Protein AF-A0A246G7F4-F1 (afdb_monomer_lite)

Sequence (268 aa):
MRVDLKDGGTNGLDCKQVLKGMRDNAHWVTECPWDDIPTTVIQPNKPIIKQRTKSFADLEKLAIDGLNYHWGRNKNHTVAKDVKINGESYEVYVNSKNTTEKTMVSIDLIYNTNNSWGRSGNPGVFGRIYYNEGFLKYSNGWGYINSLHAELEYKHTSGHEIGHSILKAYGGMTYSWQHKGSSYLLPQDVKPVKGNETFSDYFKKDNMPETSGEYYPNTGEIDLMKYYNYEFDKTTGKRIFVPKIEERSIATEKDIMILIWLTKIKIS

Secondary structure (DSSP, 8-state):
-EE-EEEEEEES---EEEEES-TTS-EEEEE-GGGGS-GGG-BTTBPPP-S-SS-HHHHHHHHHHHHHHHT-BSTTSSS---EEETTEEE-B----EE-STT--S-EEEEEE-SEEPP--B--SSSEEEEEE-EEEEETTEEEEE-HHHHHHHHHHHHHHHHHHHHHHHHHHHHHHHTTTTTB-SBS-PBPPBTT---GGGGGSB-S-TT--B-BPPSSS-EETT---BPPB-TTT-PBPP-TTHHHHEE--HHHHHHHHHHTT----

Radius of gyration: 21.29 Å; chains: 1; bounding box: 48×52×77 Å

Structure (mmCIF, N/CA/C/O backbone):
data_AF-A0A246G7F4-F1
#
_entry.id   AF-A0A246G7F4-F1
#
loop_
_atom_site.group_PDB
_atom_site.id
_atom_site.type_symbol
_atom_site.label_atom_id
_atom_site.label_alt_id
_atom_site.label_comp_id
_atom_site.label_asym_id
_atom_site.label_entity_id
_atom_site.label_seq_id
_atom_site.pdbx_PDB_ins_code
_atom_site.Cartn_x
_atom_site.Cartn_y
_atom_site.Cartn_z
_atom_site.occupancy
_atom_site.B_iso_or_equiv
_atom_site.auth_seq_id
_atom_site.auth_comp_id
_atom_site.auth_asym_id
_atom_site.auth_atom_id
_atom_site.pdbx_PDB_model_num
ATOM 1 N N . MET A 1 1 ? -6.197 -13.243 12.468 1.00 89.31 1 MET A N 1
ATOM 2 C CA . MET A 1 1 ? -7.016 -12.967 11.265 1.00 89.31 1 MET A CA 1
ATOM 3 C C . MET A 1 1 ? -6.730 -14.017 10.199 1.00 89.31 1 MET A C 1
ATOM 5 O O . MET A 1 1 ? -5.607 -14.498 10.154 1.00 89.31 1 MET A O 1
ATOM 9 N N . ARG A 1 2 ? -7.709 -14.420 9.382 1.00 93.44 2 ARG A N 1
ATOM 10 C CA . ARG A 1 2 ? -7.482 -15.361 8.271 1.00 93.44 2 ARG A CA 1
ATOM 11 C C . ARG A 1 2 ? -7.594 -14.616 6.942 1.00 93.44 2 ARG A C 1
ATOM 13 O O . ARG A 1 2 ? -8.596 -13.939 6.722 1.00 93.44 2 ARG A O 1
ATOM 20 N N . VAL A 1 3 ? -6.578 -14.734 6.100 1.00 94.94 3 VAL A N 1
ATOM 21 C CA . VAL A 1 3 ? -6.500 -14.125 4.761 1.00 94.94 3 VAL A CA 1
ATOM 22 C C . VAL A 1 3 ? -6.210 -15.210 3.735 1.00 94.94 3 VAL A C 1
ATOM 24 O O . VAL A 1 3 ? -5.651 -16.232 4.115 1.00 94.94 3 VAL A O 1
ATOM 27 N N . ASP A 1 4 ? -6.586 -14.990 2.477 1.00 96.19 4 ASP A N 1
ATOM 28 C CA . ASP A 1 4 ? -6.282 -15.904 1.373 1.00 96.19 4 ASP A CA 1
ATOM 29 C C . ASP A 1 4 ? -5.385 -15.195 0.352 1.00 96.19 4 ASP A C 1
ATOM 31 O O . ASP A 1 4 ? -5.861 -14.479 -0.528 1.00 96.19 4 ASP A O 1
ATOM 35 N N . LEU A 1 5 ? -4.074 -15.330 0.531 1.00 97.56 5 LEU A N 1
ATOM 36 C CA . LEU A 1 5 ? -3.047 -14.711 -0.302 1.00 97.56 5 LEU A CA 1
ATOM 37 C C . LEU A 1 5 ? -2.560 -15.724 -1.342 1.00 97.56 5 LEU A C 1
ATOM 39 O O . LEU A 1 5 ? -2.212 -16.857 -0.994 1.00 97.56 5 LEU A O 1
ATOM 43 N N . LYS A 1 6 ? -2.534 -15.314 -2.610 1.00 97.69 6 LYS A N 1
ATOM 44 C CA . LYS A 1 6 ? -2.142 -16.138 -3.760 1.00 97.69 6 LYS A CA 1
ATOM 45 C C . LYS A 1 6 ? -0.932 -15.545 -4.465 1.00 97.69 6 LYS A C 1
ATOM 47 O O . LYS A 1 6 ? -0.720 -14.334 -4.432 1.00 97.69 6 LYS A O 1
ATOM 52 N N . ASP A 1 7 ? -0.145 -16.397 -5.117 1.00 97.88 7 ASP A N 1
ATOM 53 C CA . ASP A 1 7 ? 0.905 -15.923 -6.016 1.00 97.88 7 ASP A CA 1
ATOM 54 C C . ASP A 1 7 ? 0.246 -15.368 -7.279 1.00 97.88 7 ASP A C 1
ATOM 56 O O . ASP A 1 7 ? -0.282 -16.118 -8.099 1.00 97.88 7 ASP A O 1
ATOM 60 N N . GLY A 1 8 ? 0.259 -14.042 -7.409 1.00 97.38 8 GLY A N 1
ATOM 61 C CA . GLY A 1 8 ? -0.236 -13.333 -8.586 1.00 97.38 8 GLY A CA 1
ATOM 62 C C . GLY A 1 8 ? 0.766 -13.320 -9.739 1.00 97.38 8 GLY A C 1
ATOM 63 O O . GLY A 1 8 ? 0.516 -12.696 -10.770 1.00 97.38 8 GLY A O 1
ATOM 64 N N . GLY A 1 9 ? 1.917 -13.972 -9.567 1.00 97.50 9 GLY A N 1
ATOM 65 C CA . GLY A 1 9 ? 2.968 -14.042 -10.561 1.00 97.50 9 GLY A CA 1
ATOM 66 C C . GLY A 1 9 ? 3.848 -12.800 -10.572 1.00 97.50 9 GLY A C 1
ATOM 67 O O . GLY A 1 9 ? 4.098 -12.149 -9.550 1.00 97.50 9 GLY A O 1
ATOM 68 N N . THR A 1 10 ? 4.400 -12.521 -11.749 1.00 97.38 10 THR A N 1
ATOM 69 C CA . THR A 1 10 ? 5.455 -11.525 -11.914 1.00 97.38 10 THR A CA 1
ATOM 70 C C . THR A 1 10 ? 5.245 -10.707 -13.170 1.00 97.38 10 THR A C 1
ATOM 72 O O . THR A 1 10 ? 4.892 -11.243 -14.213 1.00 97.38 10 THR A O 1
ATOM 75 N N . ASN A 1 11 ? 5.553 -9.421 -13.077 1.00 97.88 11 ASN A N 1
ATOM 76 C CA . ASN A 1 11 ? 5.560 -8.498 -14.193 1.00 97.88 11 ASN A CA 1
ATOM 77 C C . ASN A 1 11 ? 6.971 -7.955 -14.446 1.00 97.88 11 ASN A C 1
ATOM 79 O O . ASN A 1 11 ? 7.695 -7.609 -13.510 1.00 97.88 11 ASN A O 1
ATOM 83 N N . GLY A 1 12 ? 7.312 -7.846 -15.733 1.00 97.25 12 GLY A N 1
ATOM 84 C CA . GLY A 1 12 ? 8.517 -7.181 -16.236 1.00 97.25 12 GLY A CA 1
ATOM 85 C C . GLY A 1 12 ? 9.834 -7.943 -16.057 1.00 97.25 12 GLY A C 1
ATOM 86 O O . GLY A 1 12 ? 10.907 -7.336 -16.022 1.00 97.25 12 GLY A O 1
ATOM 87 N N . LEU A 1 13 ? 9.757 -9.276 -15.998 1.00 97.25 13 LEU A N 1
ATOM 88 C CA . LEU A 1 13 ? 10.920 -10.168 -16.068 1.00 97.25 13 LEU A CA 1
ATOM 89 C C . LEU A 1 13 ? 10.952 -11.045 -17.329 1.00 97.25 13 LEU A C 1
ATOM 91 O O . LEU A 1 13 ? 12.026 -11.499 -17.716 1.00 97.25 13 LEU A O 1
ATOM 95 N N . ASP A 1 14 ? 9.808 -11.265 -17.979 1.00 96.06 14 ASP A N 1
ATOM 96 C CA . ASP A 1 14 ? 9.712 -12.197 -19.102 1.00 96.06 14 ASP A CA 1
ATOM 97 C C . ASP A 1 14 ? 10.137 -11.544 -20.418 1.00 96.06 14 ASP A C 1
ATOM 99 O O . ASP A 1 14 ? 9.508 -10.597 -20.898 1.00 96.06 14 ASP A O 1
ATOM 103 N N . CYS A 1 15 ? 11.195 -12.079 -21.027 1.00 95.69 15 CYS A N 1
ATOM 104 C CA . CYS A 1 15 ? 11.592 -11.715 -22.381 1.00 95.69 15 CYS A CA 1
ATOM 105 C C . CYS A 1 15 ? 10.746 -12.465 -23.415 1.00 95.69 15 CYS A C 1
ATOM 107 O O . CYS A 1 15 ? 10.422 -13.642 -23.248 1.00 95.69 15 CYS A O 1
ATOM 109 N N . LYS A 1 16 ? 10.447 -11.803 -24.530 1.00 94.50 16 LYS A N 1
ATOM 110 C CA . LYS A 1 16 ? 9.678 -12.354 -25.650 1.00 94.50 16 LYS A CA 1
ATOM 111 C C . LYS A 1 16 ? 10.493 -12.317 -26.938 1.00 94.50 16 LYS A C 1
ATOM 113 O O . LYS A 1 16 ? 11.329 -11.440 -27.134 1.00 94.50 16 LYS A O 1
ATOM 118 N N . GLN A 1 17 ? 10.225 -13.261 -27.835 1.00 96.06 17 GLN A N 1
ATOM 119 C CA . GLN A 1 17 ? 10.722 -13.199 -29.208 1.00 96.06 17 GLN A CA 1
ATOM 120 C C . GLN A 1 17 ? 9.794 -12.304 -30.029 1.00 96.06 17 GLN A C 1
ATOM 122 O O . GLN A 1 17 ? 8.581 -12.525 -30.052 1.00 96.06 17 GLN A O 1
ATOM 127 N N . VAL A 1 18 ? 10.353 -11.310 -30.713 1.00 92.56 18 VAL A N 1
ATOM 128 C CA . VAL A 1 18 ? 9.617 -10.445 -31.642 1.00 92.56 18 VAL A CA 1
ATOM 129 C C . VAL A 1 18 ? 10.251 -10.490 -33.023 1.00 92.56 18 VAL A C 1
ATOM 131 O O . VAL A 1 18 ? 11.470 -10.576 -33.160 1.00 92.56 18 VAL A O 1
ATOM 134 N N . LEU A 1 19 ? 9.419 -10.435 -34.060 1.00 92.31 19 LEU A N 1
ATOM 135 C CA . LEU A 1 19 ? 9.891 -10.358 -35.435 1.00 92.31 19 LEU A CA 1
ATOM 136 C C . LEU A 1 19 ? 10.193 -8.896 -35.776 1.00 92.31 19 LEU A C 1
ATOM 138 O O . LEU A 1 19 ? 9.306 -8.045 -35.694 1.00 92.31 19 LEU A O 1
ATOM 142 N N . LYS A 1 20 ? 11.436 -8.607 -36.162 1.00 89.94 20 LYS A N 1
ATOM 143 C CA . LYS A 1 20 ? 11.881 -7.281 -36.611 1.00 89.94 20 LYS A CA 1
ATOM 144 C C . LYS A 1 20 ? 12.387 -7.334 -38.042 1.00 89.94 20 LYS A C 1
ATOM 146 O O . LYS A 1 20 ? 12.863 -8.366 -38.496 1.00 89.94 20 LYS A O 1
ATOM 151 N N . GLY A 1 21 ? 12.330 -6.195 -38.724 1.00 87.19 21 GLY A N 1
ATOM 152 C CA . GLY A 1 21 ? 12.711 -6.069 -40.130 1.00 87.19 21 GLY A CA 1
ATOM 153 C C . GLY A 1 21 ? 11.503 -5.987 -41.063 1.00 87.19 21 GLY A C 1
ATOM 154 O O . GLY A 1 21 ? 10.359 -6.200 -40.666 1.00 87.19 21 GLY A O 1
ATOM 155 N N . MET A 1 22 ? 11.773 -5.618 -42.308 1.00 81.75 22 MET A N 1
ATOM 156 C CA . MET A 1 22 ? 10.816 -5.660 -43.409 1.00 81.75 22 MET A CA 1
ATOM 157 C C . MET A 1 22 ? 10.819 -7.057 -44.051 1.00 81.75 22 MET A C 1
ATOM 159 O O . MET A 1 22 ? 11.595 -7.930 -43.669 1.00 81.75 22 MET A O 1
ATOM 163 N N . ARG A 1 23 ? 9.928 -7.279 -45.024 1.00 77.31 23 ARG A N 1
ATOM 164 C CA . ARG A 1 23 ? 9.606 -8.602 -45.592 1.00 77.31 23 ARG A CA 1
ATOM 165 C C . ARG A 1 23 ? 10.827 -9.464 -45.959 1.00 77.31 23 ARG A C 1
ATOM 167 O O . ARG A 1 23 ? 10.791 -10.660 -45.700 1.00 77.31 23 ARG A O 1
ATOM 174 N N . ASP A 1 24 ? 11.895 -8.860 -46.477 1.00 86.44 24 ASP A N 1
ATOM 175 C CA . ASP A 1 24 ? 13.069 -9.585 -46.988 1.00 86.44 24 ASP A CA 1
ATOM 176 C C . ASP A 1 24 ? 14.225 -9.712 -45.973 1.00 86.44 24 ASP A C 1
ATOM 178 O O . ASP A 1 24 ? 15.219 -10.380 -46.247 1.00 86.44 24 ASP A O 1
ATOM 182 N N . ASN A 1 25 ? 14.119 -9.093 -44.789 1.00 88.69 25 ASN A N 1
ATOM 183 C CA . ASN A 1 25 ? 15.132 -9.153 -43.723 1.00 88.69 25 ASN A CA 1
ATOM 184 C C . ASN A 1 25 ? 14.527 -9.391 -42.328 1.00 88.69 25 ASN A C 1
ATOM 186 O O . ASN A 1 25 ? 15.109 -9.004 -41.306 1.00 88.69 25 ASN A O 1
ATOM 190 N N . ALA A 1 26 ? 13.354 -10.024 -42.294 1.00 90.06 26 ALA A N 1
ATOM 191 C CA . ALA A 1 26 ? 12.664 -10.366 -41.067 1.00 90.06 26 ALA A CA 1
ATOM 192 C C . ALA A 1 26 ? 13.491 -11.371 -40.247 1.00 90.06 26 ALA A C 1
ATOM 194 O O . ALA A 1 26 ? 13.836 -12.450 -40.727 1.00 90.06 26 ALA A O 1
ATOM 195 N N . HIS A 1 27 ? 13.807 -11.019 -39.006 1.00 92.12 27 HIS A N 1
ATOM 196 C CA . HIS A 1 27 ? 14.556 -11.862 -38.080 1.00 92.12 27 HIS A CA 1
ATOM 197 C C . HIS A 1 27 ? 13.977 -11.754 -36.670 1.00 92.12 27 HIS A C 1
ATOM 199 O O . HIS A 1 27 ? 13.406 -10.732 -36.283 1.00 92.12 27 HIS A O 1
ATOM 205 N N . TRP A 1 28 ? 14.101 -12.837 -35.907 1.00 93.38 28 TRP A N 1
ATOM 206 C CA . TRP A 1 28 ? 13.664 -12.877 -34.517 1.00 93.38 28 TRP A CA 1
ATOM 207 C C . TRP A 1 28 ? 14.691 -12.196 -33.621 1.00 93.38 28 TRP A C 1
ATOM 209 O O . TRP A 1 28 ? 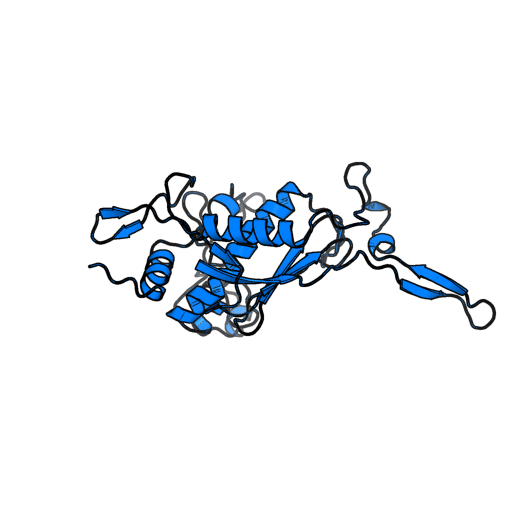15.890 -12.459 -33.723 1.00 93.38 28 TRP A O 1
ATOM 219 N N . VAL A 1 29 ? 14.208 -11.324 -32.744 1.00 94.19 29 VAL A N 1
ATOM 220 C CA . VAL A 1 29 ? 15.007 -10.644 -31.728 1.00 94.19 29 VAL A CA 1
ATOM 221 C C . VAL A 1 29 ? 14.364 -10.890 -30.371 1.00 94.19 29 VAL A C 1
ATOM 223 O O . VAL A 1 29 ? 13.147 -10.779 -30.219 1.00 94.19 29 VAL A O 1
ATOM 226 N N . THR A 1 30 ? 15.191 -11.203 -29.378 1.00 96.00 30 THR A N 1
ATOM 227 C CA . THR A 1 30 ? 14.765 -11.221 -27.980 1.00 96.00 30 THR A CA 1
ATOM 228 C C . THR A 1 30 ? 14.577 -9.786 -27.502 1.00 96.00 30 THR A C 1
ATOM 230 O O . THR A 1 30 ? 15.533 -9.016 -27.505 1.00 96.00 30 THR A O 1
ATOM 233 N N . GLU A 1 31 ? 13.370 -9.444 -27.068 1.00 95.19 31 GLU A N 1
ATOM 234 C CA . GLU A 1 31 ? 13.075 -8.204 -26.354 1.00 95.19 31 GLU A CA 1
ATOM 235 C C . GLU A 1 31 ? 12.709 -8.511 -24.912 1.00 95.19 31 GLU A C 1
ATOM 237 O O . GLU A 1 31 ? 11.837 -9.343 -24.638 1.00 95.19 31 GLU A O 1
ATOM 242 N N . CYS A 1 32 ? 13.353 -7.811 -23.991 1.00 96.88 32 CYS A N 1
ATOM 243 C CA . CYS A 1 32 ? 13.096 -7.906 -22.569 1.00 96.88 32 CYS A CA 1
ATOM 244 C C . CYS A 1 32 ? 12.479 -6.602 -22.041 1.00 96.88 32 CYS A C 1
ATOM 246 O O . CY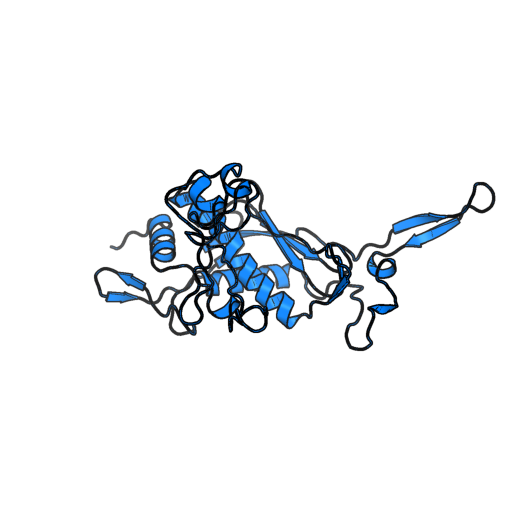S A 1 32 ? 12.785 -5.529 -22.556 1.00 96.88 32 CYS A O 1
ATOM 248 N N . PRO A 1 33 ? 11.668 -6.643 -20.969 1.00 96.81 33 PRO A N 1
ATOM 249 C CA . PRO A 1 33 ? 11.008 -5.446 -20.431 1.00 96.81 33 PRO A CA 1
ATOM 250 C C . PRO A 1 33 ? 11.975 -4.324 -20.027 1.00 96.81 33 PRO A C 1
ATOM 252 O O . PRO A 1 33 ? 11.653 -3.145 -20.123 1.00 96.81 33 PRO A O 1
ATOM 255 N N . TRP A 1 34 ? 13.193 -4.674 -19.607 1.00 96.31 34 TRP A N 1
ATOM 256 C CA . TRP A 1 34 ? 14.215 -3.686 -19.264 1.00 96.31 34 TRP A CA 1
ATOM 257 C C . TRP A 1 34 ? 14.862 -2.993 -20.469 1.00 96.31 34 TRP A C 1
ATOM 259 O O . TRP A 1 34 ? 15.551 -1.994 -20.271 1.00 96.31 34 TRP A O 1
ATOM 269 N N . ASP A 1 35 ? 14.656 -3.480 -21.694 1.00 95.38 35 ASP A N 1
ATOM 270 C CA . ASP A 1 35 ? 15.150 -2.811 -22.904 1.00 95.38 35 ASP A CA 1
ATOM 271 C C . ASP A 1 35 ? 14.362 -1.512 -23.184 1.00 95.38 35 ASP A C 1
ATOM 273 O O . ASP A 1 35 ? 14.873 -0.611 -23.848 1.00 95.38 35 ASP A O 1
ATOM 277 N N . ASP A 1 36 ? 13.159 -1.373 -22.608 1.00 94.44 36 ASP A N 1
ATOM 278 C CA . ASP A 1 36 ? 12.330 -0.161 -22.674 1.00 94.44 36 ASP A CA 1
ATOM 279 C C . ASP A 1 36 ? 12.781 0.942 -21.695 1.00 94.44 36 ASP A C 1
ATOM 281 O O . ASP A 1 36 ? 12.263 2.067 -21.736 1.00 94.44 36 ASP A O 1
ATOM 285 N N . ILE A 1 37 ? 13.721 0.642 -20.790 1.00 96.88 37 ILE A N 1
ATOM 286 C CA . ILE A 1 37 ? 14.241 1.607 -19.81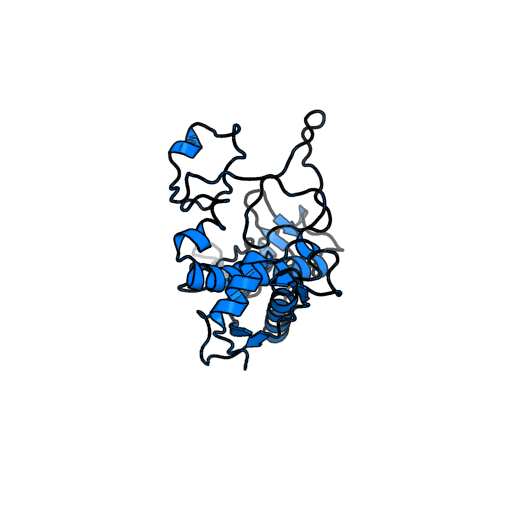6 1.00 96.88 37 ILE A CA 1
ATOM 287 C C . ILE A 1 37 ? 15.233 2.538 -20.531 1.00 96.88 37 ILE A C 1
ATOM 289 O O . ILE A 1 37 ? 16.257 2.072 -21.036 1.00 96.88 37 ILE A O 1
ATOM 293 N N . PRO A 1 38 ? 15.005 3.866 -20.542 1.00 95.75 38 PRO A N 1
ATOM 294 C CA . PRO A 1 38 ? 15.925 4.797 -21.175 1.00 95.75 38 PRO A CA 1
ATOM 295 C C . PRO A 1 38 ? 17.321 4.718 -20.557 1.00 95.75 38 PRO A C 1
ATOM 297 O O . PRO A 1 38 ? 17.491 4.823 -19.342 1.00 95.75 38 PRO A O 1
ATOM 300 N N . THR A 1 39 ? 18.350 4.632 -21.396 1.00 94.12 39 THR A N 1
ATOM 301 C CA . THR A 1 39 ? 19.749 4.608 -20.937 1.00 94.12 39 THR A CA 1
ATOM 302 C C . THR A 1 39 ? 20.123 5.831 -20.103 1.00 94.12 39 THR A C 1
ATOM 304 O O . THR A 1 39 ? 20.954 5.732 -19.206 1.00 94.12 39 THR A O 1
ATOM 307 N N . THR A 1 40 ? 19.455 6.963 -20.332 1.00 93.94 40 THR A N 1
ATOM 308 C CA . THR A 1 40 ? 19.648 8.216 -19.594 1.00 93.94 40 THR A CA 1
ATOM 309 C C . THR A 1 40 ? 19.202 8.162 -18.132 1.00 93.94 40 THR A C 1
ATOM 311 O O . THR A 1 40 ? 19.665 8.984 -17.342 1.00 93.94 40 THR A O 1
ATOM 314 N N . VAL A 1 41 ? 18.327 7.223 -17.746 1.00 93.56 41 VAL A N 1
ATOM 315 C CA . VAL A 1 41 ? 17.871 7.076 -16.350 1.00 93.56 41 VAL A CA 1
ATOM 316 C C . VAL A 1 41 ? 18.624 5.988 -15.582 1.00 93.56 41 VAL A C 1
ATOM 318 O O . VAL A 1 41 ? 18.518 5.921 -14.355 1.00 93.56 41 VAL A O 1
ATOM 321 N N . ILE A 1 42 ? 19.392 5.146 -16.279 1.00 92.94 42 ILE A N 1
ATOM 322 C CA . ILE A 1 42 ? 20.146 4.048 -15.672 1.00 92.94 42 ILE A CA 1
ATOM 323 C C . ILE A 1 42 ? 21.377 4.613 -14.958 1.00 92.94 42 ILE A C 1
ATOM 325 O O . ILE A 1 42 ? 22.177 5.345 -15.536 1.00 92.94 42 ILE A O 1
ATOM 329 N N . GLN A 1 43 ? 21.537 4.255 -13.683 1.00 91.38 43 GLN A N 1
ATOM 330 C CA . GLN A 1 43 ? 22.649 4.693 -12.838 1.00 91.38 43 GLN A CA 1
ATOM 331 C C . GLN A 1 43 ? 23.344 3.471 -12.221 1.00 91.38 43 GLN A C 1
ATOM 333 O O . GLN A 1 43 ? 22.655 2.512 -11.870 1.00 91.38 43 GLN A O 1
ATOM 338 N N . PRO A 1 44 ? 24.676 3.487 -12.015 1.00 89.00 44 PRO A N 1
ATOM 339 C CA . PRO A 1 44 ? 25.402 2.332 -11.472 1.00 89.00 44 PRO A CA 1
ATOM 340 C C . PRO A 1 44 ? 24.894 1.832 -10.111 1.00 89.00 44 PRO A C 1
ATOM 342 O O . PRO A 1 44 ? 24.961 0.643 -9.822 1.00 89.00 44 PRO A O 1
ATOM 345 N N . ASN A 1 45 ? 24.357 2.725 -9.275 1.00 91.88 45 ASN A N 1
ATOM 346 C CA . ASN A 1 45 ? 23.808 2.408 -7.952 1.00 91.88 45 ASN A CA 1
ATOM 347 C C . ASN A 1 45 ? 22.317 2.006 -7.968 1.00 91.88 45 ASN A C 1
ATOM 349 O O . ASN A 1 45 ? 21.721 1.828 -6.907 1.00 91.88 45 ASN A O 1
ATOM 353 N N . LYS A 1 46 ? 21.709 1.887 -9.152 1.00 93.69 46 LYS A N 1
ATOM 354 C CA . LYS A 1 46 ? 20.311 1.498 -9.374 1.00 93.69 46 LYS A CA 1
ATOM 355 C C . LYS A 1 46 ? 20.284 0.381 -10.418 1.00 93.69 46 LYS A C 1
ATOM 357 O O . LYS A 1 46 ? 20.047 0.655 -11.594 1.00 93.69 46 LYS A O 1
ATOM 362 N N . PRO A 1 47 ? 20.624 -0.859 -10.031 1.00 93.25 47 PRO A N 1
ATOM 363 C CA . PRO A 1 47 ? 20.737 -1.952 -10.983 1.00 93.25 47 PRO A CA 1
ATOM 364 C C . PRO A 1 47 ? 19.375 -2.305 -11.589 1.00 93.25 47 PRO A C 1
ATOM 366 O O . PRO A 1 47 ? 18.348 -2.288 -10.914 1.00 93.25 47 PRO A O 1
ATOM 369 N N . ILE A 1 48 ? 19.382 -2.672 -12.870 1.00 96.94 48 ILE A N 1
ATOM 370 C CA . ILE A 1 48 ? 18.223 -3.291 -13.517 1.00 96.94 48 ILE A CA 1
ATOM 371 C C . ILE A 1 48 ? 18.000 -4.667 -12.892 1.00 96.94 48 ILE A C 1
ATOM 373 O O . ILE A 1 48 ? 18.914 -5.494 -12.847 1.00 96.94 48 ILE A O 1
ATOM 377 N N . ILE A 1 49 ? 16.772 -4.928 -12.461 1.00 97.19 49 ILE A N 1
ATOM 378 C CA . ILE A 1 49 ? 16.383 -6.201 -11.863 1.00 97.19 49 ILE A CA 1
ATOM 379 C C . ILE A 1 49 ? 15.991 -7.162 -12.982 1.00 97.19 49 ILE A C 1
ATOM 381 O O . ILE A 1 49 ? 15.028 -6.916 -13.690 1.00 97.19 49 ILE A O 1
ATOM 385 N N . LYS A 1 50 ? 16.721 -8.265 -13.159 1.00 96.94 50 LYS A N 1
ATOM 386 C CA . LYS A 1 50 ? 16.432 -9.258 -14.217 1.00 96.94 50 LYS A CA 1
ATOM 387 C C . LYS A 1 50 ? 15.871 -10.578 -13.689 1.00 96.94 50 LYS A C 1
ATOM 389 O O . LYS A 1 50 ? 15.564 -11.472 -14.468 1.00 96.94 50 LYS A O 1
ATOM 394 N N . GLN A 1 51 ? 15.749 -10.703 -12.371 1.00 96.25 51 GLN A N 1
ATOM 395 C CA . GLN A 1 51 ? 15.177 -11.846 -11.661 1.00 96.25 51 GLN A CA 1
ATOM 396 C C . GLN A 1 51 ? 14.500 -11.341 -10.385 1.00 96.25 51 GLN A C 1
ATOM 398 O O . GLN A 1 51 ? 14.904 -10.307 -9.856 1.00 96.25 51 GLN A O 1
ATOM 403 N N . ARG A 1 52 ? 13.488 -12.059 -9.881 1.00 94.88 52 ARG A N 1
ATOM 404 C CA . ARG A 1 52 ? 12.794 -11.670 -8.645 1.00 94.88 52 ARG A CA 1
ATOM 405 C C . ARG A 1 52 ? 13.793 -11.559 -7.495 1.00 94.88 52 ARG A C 1
ATOM 407 O O . ARG A 1 52 ? 14.518 -12.507 -7.212 1.00 94.88 52 ARG A O 1
ATOM 414 N N . THR A 1 53 ? 13.764 -10.437 -6.790 1.00 97.50 53 THR A N 1
ATOM 415 C CA . THR A 1 53 ? 14.475 -10.276 -5.510 1.00 97.50 53 THR A CA 1
ATOM 416 C C . THR A 1 53 ? 13.669 -10.841 -4.335 1.00 97.50 53 THR A C 1
ATOM 418 O O . THR A 1 53 ? 14.235 -11.111 -3.278 1.00 97.50 53 THR A O 1
ATOM 421 N N . LYS A 1 54 ? 12.349 -11.008 -4.519 1.00 98.00 54 LYS A N 1
ATOM 422 C CA . LYS A 1 54 ? 11.391 -11.524 -3.534 1.00 98.00 54 LYS A CA 1
ATOM 423 C C . LYS A 1 54 ? 10.565 -12.658 -4.126 1.00 98.00 54 LYS A C 1
ATOM 425 O O . LYS A 1 54 ? 9.883 -12.490 -5.145 1.00 98.00 54 LYS A O 1
ATOM 430 N N . SER A 1 55 ? 10.602 -13.808 -3.468 1.00 98.38 55 SER A N 1
ATOM 431 C CA . SER A 1 55 ? 9.729 -14.943 -3.763 1.00 98.38 55 SER A CA 1
ATOM 432 C C . SER A 1 55 ? 8.284 -14.654 -3.345 1.00 98.38 55 SER A C 1
ATOM 434 O O . SER A 1 55 ? 8.009 -13.673 -2.654 1.00 98.38 55 SER A O 1
ATOM 436 N N . PHE A 1 56 ? 7.342 -15.516 -3.732 1.00 98.44 56 PHE A N 1
ATOM 437 C CA . PHE A 1 56 ? 5.981 -15.444 -3.197 1.00 98.44 56 PHE A CA 1
ATOM 438 C C . PHE A 1 56 ? 5.959 -15.544 -1.664 1.00 98.44 56 PHE A C 1
ATOM 440 O O . PHE A 1 56 ? 5.268 -14.761 -1.025 1.00 98.44 56 PHE A O 1
ATOM 447 N N . ALA A 1 57 ? 6.762 -16.431 -1.069 1.00 98.62 57 ALA A N 1
ATOM 448 C CA . ALA A 1 57 ? 6.834 -16.579 0.385 1.00 98.62 57 ALA A CA 1
ATOM 449 C C . ALA A 1 57 ? 7.320 -15.293 1.080 1.00 98.62 57 ALA A C 1
ATOM 451 O O . ALA A 1 57 ? 6.827 -14.943 2.152 1.00 98.62 57 ALA A O 1
ATOM 452 N N . ASP A 1 58 ? 8.239 -14.553 0.452 1.00 98.69 58 ASP A N 1
ATOM 453 C CA . ASP A 1 58 ? 8.672 -13.250 0.965 1.00 98.69 58 ASP A CA 1
ATOM 454 C C . ASP A 1 58 ? 7.539 -12.221 0.895 1.00 98.69 58 ASP A C 1
ATOM 456 O O . ASP A 1 58 ? 7.298 -11.503 1.864 1.00 98.69 58 ASP A O 1
ATOM 460 N N . LEU A 1 59 ? 6.811 -12.165 -0.227 1.00 98.81 59 LEU A N 1
ATOM 461 C CA . LEU A 1 59 ? 5.663 -11.267 -0.383 1.00 98.81 59 LEU A CA 1
ATOM 462 C C . LEU A 1 59 ? 4.526 -11.614 0.584 1.00 98.81 59 LEU A C 1
ATOM 464 O O . LEU A 1 59 ? 3.919 -10.713 1.159 1.00 98.81 59 LEU A O 1
ATOM 468 N N . GLU A 1 60 ? 4.252 -12.899 0.796 1.00 98.69 60 GLU A N 1
ATOM 469 C CA . GLU A 1 60 ? 3.280 -13.380 1.778 1.00 98.69 60 GLU A CA 1
ATOM 470 C C . GLU A 1 60 ? 3.670 -12.920 3.184 1.00 98.69 60 GLU A C 1
ATOM 472 O O . GLU A 1 60 ? 2.853 -12.333 3.897 1.00 98.69 60 GLU A O 1
ATOM 477 N N . LYS A 1 61 ? 4.936 -13.124 3.563 1.00 98.69 61 LYS A N 1
ATOM 478 C CA . LYS A 1 61 ? 5.455 -12.695 4.859 1.00 98.69 61 LYS A CA 1
ATOM 479 C C . LYS A 1 61 ? 5.341 -11.185 5.043 1.00 98.69 61 LYS A C 1
ATOM 481 O O . LYS A 1 61 ? 4.836 -10.747 6.070 1.00 98.69 61 LYS A O 1
ATOM 486 N N . LEU A 1 62 ? 5.756 -10.390 4.057 1.00 98.75 62 LEU A N 1
ATOM 487 C CA . LEU A 1 62 ? 5.652 -8.931 4.123 1.00 98.75 62 LEU A CA 1
ATOM 488 C C . LEU A 1 62 ? 4.191 -8.477 4.251 1.00 98.75 62 LEU A C 1
ATOM 490 O O . LEU A 1 62 ? 3.900 -7.595 5.055 1.00 98.75 62 LEU A O 1
ATOM 494 N N . ALA A 1 63 ? 3.267 -9.092 3.510 1.00 98.56 63 ALA A N 1
ATOM 495 C CA . ALA A 1 63 ? 1.849 -8.762 3.600 1.00 98.56 63 ALA A CA 1
ATOM 496 C C . ALA A 1 63 ? 1.276 -9.091 4.988 1.00 98.56 63 ALA A C 1
ATOM 498 O O . ALA A 1 63 ? 0.569 -8.269 5.572 1.00 98.56 63 ALA A O 1
ATOM 499 N N . ILE A 1 64 ? 1.619 -10.258 5.547 1.00 98.56 64 ILE A N 1
ATOM 500 C CA . ILE A 1 64 ? 1.234 -10.666 6.907 1.00 98.56 64 ILE A CA 1
ATOM 501 C C . ILE A 1 64 ? 1.842 -9.733 7.961 1.00 98.56 64 ILE A C 1
ATOM 503 O O . ILE A 1 64 ? 1.134 -9.323 8.880 1.00 98.56 64 ILE A O 1
ATOM 507 N N . ASP A 1 65 ? 3.118 -9.372 7.832 1.00 98.31 65 ASP A N 1
ATOM 508 C CA . ASP A 1 65 ? 3.802 -8.466 8.757 1.00 98.31 65 ASP A CA 1
ATOM 509 C C . ASP A 1 65 ? 3.149 -7.079 8.751 1.00 98.31 65 ASP A C 1
ATOM 511 O O . ASP A 1 65 ? 2.849 -6.534 9.814 1.00 98.31 65 ASP A O 1
ATOM 515 N N . GLY A 1 66 ? 2.879 -6.529 7.562 1.00 97.94 66 GLY A N 1
ATOM 516 C CA . GLY A 1 66 ? 2.168 -5.261 7.411 1.00 97.94 66 GLY A CA 1
ATOM 517 C C . GLY A 1 66 ? 0.778 -5.325 8.033 1.00 97.94 66 GLY A C 1
ATOM 518 O O . GLY A 1 66 ? 0.403 -4.467 8.824 1.00 97.94 66 GLY A O 1
ATOM 519 N N . LEU A 1 67 ? 0.033 -6.392 7.763 1.00 97.44 67 LEU A N 1
ATOM 520 C CA . LEU A 1 67 ? -1.292 -6.593 8.332 1.00 97.44 67 LEU A CA 1
ATOM 521 C C . LEU A 1 67 ? -1.275 -6.651 9.864 1.00 97.44 67 LEU A C 1
ATOM 523 O O . LEU A 1 67 ? -2.093 -6.009 10.517 1.00 97.44 67 LEU A O 1
ATOM 527 N N . ASN A 1 68 ? -0.335 -7.400 10.439 1.00 97.94 68 ASN A N 1
ATOM 528 C CA . ASN A 1 68 ? -0.198 -7.541 11.886 1.00 97.94 68 ASN A CA 1
ATOM 529 C C . ASN A 1 68 ? 0.198 -6.222 12.564 1.00 97.94 68 ASN A C 1
ATOM 531 O O . ASN A 1 68 ? -0.248 -5.958 13.680 1.00 97.94 68 ASN A O 1
ATOM 535 N N . TYR A 1 69 ? 1.013 -5.409 11.889 1.00 97.62 69 TYR A N 1
ATOM 536 C CA . TYR A 1 69 ? 1.397 -4.077 12.344 1.00 97.62 69 TYR A CA 1
ATOM 537 C C . TYR A 1 69 ? 0.218 -3.102 12.222 1.00 97.62 69 TYR A C 1
ATOM 539 O O . TYR A 1 69 ? -0.351 -2.690 13.225 1.00 97.62 69 TYR A O 1
ATOM 547 N N . HIS A 1 70 ? -0.246 -2.812 11.006 1.00 97.94 70 HIS A N 1
ATOM 548 C CA . HIS A 1 70 ? -1.221 -1.745 10.763 1.00 97.94 70 HIS A CA 1
ATOM 549 C C . HIS A 1 70 ? -2.615 -2.024 11.348 1.00 97.94 70 HIS A C 1
ATOM 551 O O . HIS A 1 70 ? -3.381 -1.085 11.534 1.00 97.94 70 HIS A O 1
ATOM 557 N N . TRP A 1 71 ? -2.956 -3.280 11.659 1.00 97.75 71 TRP A N 1
ATOM 558 C CA . TRP A 1 71 ? -4.195 -3.642 12.365 1.00 97.75 71 TRP A CA 1
ATOM 559 C C . TRP A 1 71 ? -3.977 -4.027 13.835 1.00 97.75 71 TRP A C 1
ATOM 561 O O . TRP A 1 71 ? -4.915 -4.457 14.506 1.00 97.75 71 TRP A O 1
ATOM 571 N N . GLY A 1 72 ? -2.761 -3.884 14.359 1.00 96.56 72 GLY A N 1
ATOM 572 C CA . GLY A 1 72 ? -2.472 -3.985 15.785 1.00 96.56 72 GLY A CA 1
ATOM 573 C C . GLY A 1 72 ? -2.517 -2.617 16.467 1.00 96.56 72 GLY A C 1
ATOM 574 O O . GLY A 1 72 ? -2.298 -1.586 15.842 1.00 96.56 72 GLY A O 1
ATOM 575 N N . ARG A 1 73 ? -2.747 -2.609 17.781 1.00 97.31 73 ARG A N 1
ATOM 576 C CA . ARG A 1 73 ? -2.580 -1.426 18.640 1.00 97.31 73 ARG A CA 1
ATOM 577 C C . ARG A 1 73 ? -1.908 -1.853 19.935 1.00 97.31 73 ARG A C 1
ATOM 579 O O . ARG A 1 73 ? -2.542 -2.465 20.783 1.00 97.31 73 ARG A O 1
ATOM 586 N N . ASN A 1 74 ? -0.603 -1.642 20.039 1.00 96.81 74 ASN A N 1
ATOM 587 C CA . ASN A 1 74 ? 0.225 -2.177 21.126 1.00 96.81 74 ASN A CA 1
ATOM 588 C C . ASN A 1 74 ? 1.522 -1.370 21.275 1.00 96.81 74 ASN A C 1
ATOM 590 O O . ASN A 1 74 ? 1.878 -0.577 20.398 1.00 96.81 74 ASN A O 1
ATOM 594 N N . LYS A 1 75 ? 2.258 -1.603 22.361 1.00 95.19 75 LYS A N 1
ATOM 595 C CA . LYS A 1 75 ? 3.480 -0.877 22.744 1.00 95.19 75 LYS A CA 1
ATOM 596 C C . LYS A 1 75 ? 4.614 -0.884 21.717 1.00 95.19 75 LYS A C 1
ATOM 598 O O . LYS A 1 75 ? 5.511 -0.052 21.836 1.00 95.19 75 LYS A O 1
ATOM 603 N N . ASN A 1 76 ? 4.599 -1.799 20.744 1.00 92.62 76 ASN A N 1
ATOM 604 C CA . ASN A 1 76 ? 5.622 -1.859 19.697 1.00 92.62 76 ASN A CA 1
ATOM 605 C C . ASN A 1 76 ? 5.430 -0.767 18.632 1.00 92.62 76 ASN A C 1
ATOM 607 O O . ASN A 1 76 ? 6.326 -0.540 17.819 1.00 92.62 76 ASN A O 1
ATOM 611 N N . HIS A 1 77 ? 4.287 -0.081 18.633 1.00 94.12 77 HIS A N 1
ATOM 612 C CA . HIS A 1 77 ? 4.031 1.039 17.742 1.00 94.12 77 HIS A CA 1
ATOM 613 C C . HIS A 1 77 ? 4.565 2.362 18.297 1.00 94.12 77 HIS A C 1
ATOM 615 O O . HIS A 1 77 ? 4.641 2.597 19.508 1.00 94.12 77 HIS A O 1
ATOM 621 N N . THR A 1 78 ? 4.908 3.269 17.384 1.00 91.62 78 THR A N 1
ATOM 622 C CA . THR A 1 78 ? 5.312 4.639 17.728 1.00 91.62 78 THR A CA 1
ATOM 623 C C . THR A 1 78 ? 4.113 5.489 18.170 1.00 91.62 78 THR A C 1
ATOM 625 O O . THR A 1 78 ? 4.265 6.357 19.029 1.00 91.62 78 THR A O 1
ATOM 628 N N . VAL A 1 79 ? 2.923 5.188 17.640 1.00 94.75 79 VAL A N 1
ATOM 629 C CA . VAL A 1 79 ? 1.599 5.770 17.947 1.00 94.75 79 VAL A CA 1
ATOM 630 C C . VAL A 1 79 ? 0.575 4.635 18.148 1.00 94.75 79 VAL A C 1
ATOM 632 O O . VAL A 1 79 ? 0.965 3.485 18.036 1.00 94.75 79 VAL A O 1
ATOM 635 N N . ALA A 1 80 ? -0.700 4.894 18.472 1.00 94.88 80 ALA A N 1
ATOM 636 C CA . ALA A 1 80 ? -1.734 3.844 18.583 1.00 94.88 80 ALA A CA 1
ATOM 637 C C . ALA A 1 80 ? -1.351 2.643 19.483 1.00 94.88 80 ALA A C 1
ATOM 639 O O . ALA A 1 80 ? -1.393 1.479 19.077 1.00 94.88 80 ALA A O 1
ATOM 640 N N . LYS A 1 81 ? -0.923 2.920 20.719 1.00 96.81 81 LYS A N 1
ATOM 641 C CA . LYS A 1 81 ? -0.364 1.893 21.617 1.00 96.81 81 LYS A CA 1
ATOM 642 C C . LYS A 1 81 ? -1.407 1.024 22.313 1.00 96.81 81 LYS A C 1
ATOM 644 O O . LYS A 1 81 ? -1.040 0.009 22.894 1.00 96.81 81 LYS A O 1
ATOM 649 N N . ASP A 1 82 ? -2.672 1.409 22.266 1.00 96.31 82 ASP A N 1
ATOM 650 C CA . ASP A 1 82 ? -3.764 0.720 22.937 1.00 96.31 82 ASP A CA 1
ATOM 651 C C . ASP A 1 82 ? -5.106 1.015 22.266 1.00 96.31 82 ASP A C 1
ATOM 653 O O . ASP A 1 82 ? -5.207 1.834 21.353 1.00 96.31 82 ASP A O 1
ATOM 657 N N . VAL A 1 83 ? -6.148 0.331 22.722 1.00 95.25 83 VAL A N 1
ATOM 658 C CA . VAL A 1 83 ? -7.548 0.693 22.498 1.00 95.25 83 VAL A CA 1
ATOM 659 C C . VAL A 1 83 ? -8.237 0.924 23.837 1.00 95.25 83 VAL A C 1
ATOM 661 O O . VAL A 1 83 ? -7.982 0.184 24.793 1.00 95.25 83 VAL A O 1
ATOM 664 N N . LYS A 1 84 ? -9.114 1.931 23.914 1.00 93.44 84 LYS A N 1
ATOM 665 C CA . LYS A 1 84 ? -9.963 2.143 25.087 1.00 93.44 84 LYS A CA 1
ATOM 666 C C . LYS A 1 84 ? -11.272 1.369 24.962 1.00 93.44 84 LYS A C 1
ATOM 668 O O . LYS A 1 84 ? -12.068 1.601 24.059 1.00 93.44 84 LYS A O 1
ATOM 673 N N . ILE A 1 85 ? -11.526 0.471 25.909 1.00 88.81 85 ILE A N 1
ATOM 674 C CA . ILE A 1 85 ? -12.792 -0.261 26.033 1.00 88.81 85 ILE A CA 1
ATOM 675 C C . ILE A 1 85 ? -13.338 0.033 27.424 1.00 88.81 85 ILE A C 1
ATOM 677 O O . ILE A 1 85 ? -12.702 -0.295 28.418 1.00 88.81 85 ILE A O 1
ATOM 681 N N . ASN A 1 86 ? -14.492 0.701 27.502 1.00 88.94 86 ASN A N 1
ATOM 682 C CA . ASN A 1 86 ? -15.099 1.136 28.769 1.00 88.94 86 ASN A CA 1
ATOM 683 C C . ASN A 1 86 ? -14.136 1.930 29.681 1.00 88.94 86 ASN A C 1
ATOM 685 O O . ASN A 1 86 ? -14.193 1.824 30.901 1.00 88.94 86 ASN A O 1
ATOM 689 N N . GLY A 1 87 ? -13.242 2.727 29.086 1.00 90.69 87 GLY A N 1
ATOM 690 C CA . GLY A 1 87 ? -12.249 3.537 29.803 1.00 90.69 87 GLY A CA 1
ATOM 691 C C . GLY A 1 87 ? -10.953 2.804 30.165 1.00 90.69 87 GLY A C 1
ATOM 692 O O . GLY A 1 87 ? -9.965 3.455 30.507 1.00 90.69 87 GLY A O 1
ATOM 693 N N . GLU A 1 88 ? -10.909 1.482 30.025 1.00 94.44 88 GLU A N 1
ATOM 694 C CA . GLU A 1 88 ? -9.714 0.676 30.266 1.00 94.44 88 GLU A CA 1
ATOM 695 C C . GLU A 1 88 ? -8.864 0.519 29.001 1.00 94.44 88 GLU A C 1
ATOM 697 O O . GLU A 1 88 ? -9.370 0.521 27.881 1.00 94.44 88 GLU A O 1
ATOM 702 N N . SER A 1 89 ? -7.549 0.409 29.191 1.00 95.88 89 SER A N 1
ATOM 703 C CA . SER A 1 89 ? -6.553 0.308 28.122 1.00 95.88 89 SER A CA 1
ATOM 704 C C . SER A 1 89 ? -6.234 -1.150 27.811 1.00 95.88 89 SER A C 1
ATOM 706 O O . SER A 1 89 ? -5.851 -1.896 28.711 1.00 95.88 89 SER A O 1
ATOM 708 N N . TYR A 1 90 ? -6.337 -1.534 26.541 1.00 95.38 90 TYR A N 1
ATOM 709 C CA . TYR A 1 90 ? -6.007 -2.878 26.073 1.00 95.38 90 TYR A CA 1
ATOM 710 C C . TYR A 1 90 ? -5.003 -2.831 24.925 1.00 95.38 90 TYR A C 1
ATOM 712 O O . TYR A 1 90 ? -5.159 -2.055 23.983 1.00 95.38 90 TYR A O 1
ATOM 720 N N . GLU A 1 91 ? -4.002 -3.710 24.968 1.00 97.19 91 GLU A N 1
ATOM 721 C CA . GLU A 1 91 ? -3.164 -3.985 23.804 1.00 97.19 91 GLU A CA 1
ATOM 722 C C . GLU A 1 91 ? -3.852 -5.005 22.890 1.00 97.19 91 GLU A C 1
ATOM 724 O O . GLU A 1 91 ? -4.357 -6.038 23.334 1.00 97.19 91 GLU A O 1
ATOM 729 N N . VAL A 1 92 ? -3.819 -4.741 21.590 1.00 95.94 92 VAL A N 1
ATOM 730 C CA . VAL A 1 92 ? -4.338 -5.611 20.542 1.00 95.94 92 VAL A CA 1
ATOM 731 C C . VAL A 1 92 ? -3.190 -6.061 19.652 1.00 95.94 92 VAL A C 1
ATOM 733 O O . VAL A 1 92 ? -2.503 -5.264 19.004 1.00 95.94 92 VAL A O 1
ATOM 736 N N . TYR A 1 93 ? -3.007 -7.376 19.607 1.00 96.25 93 TYR A N 1
ATOM 737 C CA . TYR A 1 93 ? -2.044 -8.050 18.750 1.00 96.25 93 TYR A CA 1
ATOM 738 C C . TYR A 1 93 ? -2.802 -8.805 17.662 1.00 96.25 93 TYR A C 1
ATOM 740 O O . TYR A 1 93 ? -3.642 -9.661 17.953 1.00 96.25 93 TYR A O 1
ATOM 748 N N . VAL A 1 94 ? -2.502 -8.504 16.401 1.00 95.31 94 VAL A N 1
ATOM 749 C CA . VAL A 1 94 ? -3.062 -9.236 15.265 1.00 95.31 94 VAL A CA 1
ATOM 750 C C . VAL A 1 94 ? -2.076 -10.310 14.837 1.00 95.31 94 VAL A C 1
ATOM 752 O O . VAL A 1 94 ? -0.924 -10.033 14.534 1.00 95.31 94 VAL A O 1
ATOM 755 N N . ASN A 1 95 ? -2.564 -11.550 14.810 1.00 94.88 95 ASN A N 1
ATOM 756 C CA . ASN A 1 95 ? -1.834 -12.709 14.312 1.00 94.88 95 ASN A CA 1
ATOM 757 C C . ASN A 1 95 ? -2.548 -13.229 13.067 1.00 94.88 95 ASN A C 1
ATOM 759 O O . ASN A 1 95 ? -3.583 -13.908 13.156 1.00 94.88 95 ASN A O 1
ATOM 763 N N . SER A 1 96 ? -2.066 -12.825 11.900 1.00 95.38 96 SER A N 1
ATOM 764 C CA . SER A 1 96 ? -2.648 -13.202 10.614 1.00 95.38 96 SER A CA 1
ATOM 765 C C . SER A 1 96 ? -2.088 -14.526 10.108 1.00 95.38 96 SER A C 1
ATOM 767 O O . SER A 1 96 ? -0.921 -14.840 10.318 1.00 95.38 96 SER A O 1
ATOM 769 N N . LYS A 1 97 ? -2.937 -15.313 9.445 1.00 95.75 97 LYS A N 1
ATOM 770 C CA . LYS A 1 97 ? -2.584 -16.601 8.845 1.00 95.75 97 LYS A CA 1
ATOM 771 C C . LYS A 1 97 ? -3.131 -16.670 7.423 1.00 95.75 97 LYS A C 1
ATOM 773 O O . LYS A 1 97 ? -4.324 -16.416 7.235 1.00 95.75 97 LYS A O 1
ATOM 778 N N . ASN A 1 98 ? -2.283 -17.067 6.474 1.00 97.31 98 ASN A N 1
ATOM 779 C CA . ASN A 1 98 ? -2.727 -17.409 5.130 1.00 97.31 98 ASN A CA 1
ATOM 780 C C . ASN A 1 98 ? -3.429 -18.781 5.125 1.00 97.31 98 ASN A C 1
ATOM 782 O O . ASN A 1 98 ? -2.906 -19.763 5.658 1.00 97.31 98 ASN A O 1
ATOM 786 N N . THR A 1 99 ? -4.648 -18.842 4.601 1.00 95.81 99 THR A N 1
ATOM 787 C CA . THR A 1 99 ? -5.481 -20.047 4.510 1.00 95.81 99 THR A CA 1
ATOM 788 C C . THR A 1 99 ? -6.648 -19.798 3.554 1.00 95.81 99 THR A C 1
ATOM 790 O O . THR A 1 99 ? -6.974 -18.662 3.254 1.00 95.81 99 THR A O 1
ATOM 793 N N . THR A 1 100 ? -7.312 -20.854 3.095 1.00 93.38 100 THR A N 1
ATOM 794 C CA . THR A 1 100 ? -8.563 -20.765 2.322 1.00 93.38 100 THR A CA 1
ATOM 795 C C . THR A 1 100 ? -9.805 -21.002 3.187 1.00 93.38 100 THR A C 1
ATOM 797 O O . THR A 1 100 ? -10.937 -20.901 2.718 1.00 93.38 100 THR A O 1
ATOM 800 N N . GLU A 1 101 ? -9.627 -21.345 4.465 1.00 92.38 101 GLU A N 1
ATOM 801 C CA . GLU A 1 101 ? -10.736 -21.657 5.360 1.00 92.38 101 GLU A CA 1
ATOM 802 C C . GLU A 1 101 ? -11.316 -20.400 6.009 1.00 92.38 101 GLU A C 1
ATOM 804 O O . GLU A 1 101 ? -10.661 -19.749 6.829 1.00 92.38 101 GLU A O 1
ATOM 809 N N . LYS A 1 102 ? -12.597 -20.115 5.735 1.00 87.62 102 LYS A N 1
ATOM 810 C CA . LYS A 1 102 ? -13.349 -19.005 6.356 1.00 87.62 102 LYS A CA 1
ATOM 811 C C . LYS A 1 102 ? -12.593 -17.676 6.244 1.00 87.62 102 LYS A C 1
ATOM 813 O O . LYS A 1 102 ? -12.391 -16.975 7.241 1.00 87.62 102 LYS A O 1
ATOM 818 N N . THR A 1 103 ? -12.139 -17.373 5.037 1.00 87.12 103 THR A N 1
ATOM 819 C CA . THR A 1 103 ? -11.347 -16.186 4.725 1.00 87.12 103 THR A CA 1
ATOM 820 C C . THR A 1 103 ? -12.174 -15.138 4.008 1.00 87.12 103 THR A C 1
ATOM 822 O O . THR A 1 103 ? -13.302 -15.373 3.573 1.00 87.12 103 THR A O 1
ATOM 825 N N . MET A 1 104 ? -11.597 -13.947 3.913 1.00 87.38 104 MET A N 1
ATOM 826 C CA . MET A 1 104 ? -12.046 -12.941 2.959 1.00 87.38 104 MET A CA 1
ATOM 827 C C . MET A 1 104 ? -11.742 -13.362 1.514 1.00 87.38 104 MET A C 1
ATOM 829 O O . MET A 1 104 ? -11.170 -14.429 1.281 1.00 87.38 104 MET A O 1
ATOM 833 N N . VAL A 1 105 ? -12.127 -12.509 0.558 1.00 88.00 105 VAL A N 1
ATOM 834 C CA . VAL A 1 105 ? -11.802 -12.691 -0.863 1.00 88.00 105 VAL A CA 1
ATOM 835 C C . VAL A 1 105 ? -10.302 -12.898 -1.060 1.00 88.00 105 VAL A C 1
ATOM 837 O O . VAL A 1 105 ? -9.496 -12.306 -0.338 1.00 88.00 105 VAL A O 1
ATOM 840 N N . SER A 1 106 ? -9.950 -13.735 -2.032 1.00 94.12 106 SER A N 1
ATOM 841 C CA . SER A 1 106 ? -8.560 -14.007 -2.377 1.00 94.12 106 SER A CA 1
ATOM 842 C C . SER A 1 106 ? -7.867 -12.752 -2.905 1.00 94.12 106 SER A C 1
ATOM 844 O O . SER A 1 106 ? -8.486 -11.919 -3.579 1.00 94.12 106 SER A O 1
ATOM 846 N N . ILE A 1 107 ? -6.581 -12.629 -2.588 1.00 96.31 107 ILE A N 1
ATOM 847 C CA . ILE A 1 107 ? -5.750 -11.488 -2.960 1.00 96.31 107 ILE A CA 1
ATOM 848 C C . ILE A 1 107 ? -4.482 -11.990 -3.639 1.00 96.31 107 ILE A C 1
ATOM 850 O O . ILE A 1 107 ? -3.696 -12.726 -3.041 1.00 96.31 107 ILE A O 1
ATOM 854 N N . ASP A 1 108 ? -4.268 -11.531 -4.864 1.00 97.94 108 ASP A N 1
ATOM 855 C CA . ASP A 1 108 ? -3.075 -11.831 -5.642 1.00 97.94 108 ASP A CA 1
ATOM 856 C C . ASP A 1 108 ? -1.920 -10.918 -5.219 1.00 97.94 108 ASP A C 1
ATOM 858 O O . ASP A 1 108 ? -2.025 -9.688 -5.255 1.00 97.94 108 ASP A O 1
ATOM 862 N N . LEU A 1 109 ? -0.801 -11.523 -4.830 1.00 98.62 109 LEU A N 1
ATOM 863 C CA . LEU A 1 109 ? 0.445 -10.831 -4.517 1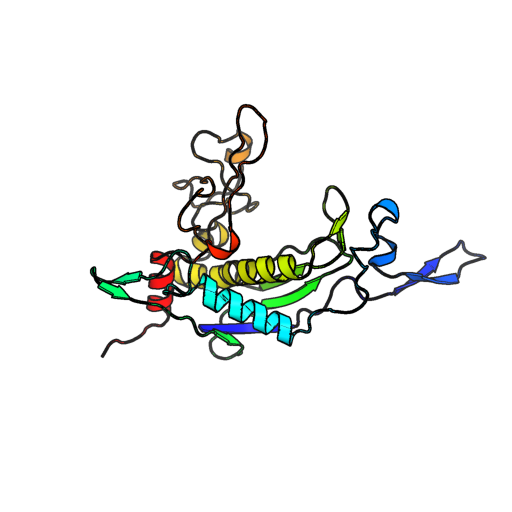.00 98.62 109 LEU A CA 1
ATOM 864 C C . LEU A 1 109 ? 1.343 -10.850 -5.753 1.00 98.62 109 LEU A C 1
ATOM 866 O O . LEU A 1 109 ? 1.788 -11.916 -6.176 1.00 98.62 109 LEU A O 1
ATOM 870 N N . ILE A 1 110 ? 1.600 -9.684 -6.342 1.00 98.69 110 ILE A N 1
ATOM 871 C CA . ILE A 1 110 ? 2.260 -9.571 -7.648 1.00 98.69 110 ILE A CA 1
ATOM 872 C C . ILE A 1 110 ? 3.616 -8.890 -7.481 1.00 98.69 110 ILE A C 1
ATOM 874 O O . ILE A 1 110 ? 3.691 -7.754 -7.011 1.00 98.69 110 ILE A O 1
ATOM 878 N N . TYR A 1 111 ? 4.690 -9.544 -7.922 1.00 98.75 111 TYR A N 1
ATOM 879 C CA . TYR A 1 111 ? 5.999 -8.897 -8.037 1.00 98.75 111 TYR A CA 1
ATOM 880 C C . TYR A 1 111 ? 6.046 -8.046 -9.311 1.00 98.75 111 TYR A C 1
ATOM 882 O O . TYR A 1 111 ? 5.737 -8.547 -10.391 1.00 98.75 111 TYR A O 1
ATOM 890 N N . ASN A 1 112 ? 6.435 -6.775 -9.222 1.00 98.62 112 ASN A N 1
ATOM 891 C CA . ASN A 1 112 ? 6.457 -5.863 -10.365 1.00 98.62 112 ASN A CA 1
ATOM 892 C C . ASN A 1 112 ? 7.761 -5.068 -10.431 1.00 98.62 112 ASN A C 1
ATOM 894 O O . ASN A 1 112 ? 8.113 -4.338 -9.505 1.00 98.62 112 ASN A O 1
ATOM 898 N N . THR A 1 113 ? 8.444 -5.183 -11.566 1.00 98.50 113 THR A N 1
ATOM 899 C CA . THR A 1 113 ? 9.653 -4.425 -11.897 1.00 98.50 113 THR A CA 1
ATOM 900 C C . THR A 1 113 ? 9.712 -4.177 -13.404 1.00 98.50 113 THR A C 1
ATOM 902 O O . THR A 1 113 ? 8.932 -4.776 -14.132 1.00 98.50 113 THR A O 1
ATOM 905 N N . ASN A 1 114 ? 10.582 -3.286 -13.884 1.00 97.94 114 ASN A N 1
ATOM 906 C CA . ASN A 1 114 ? 10.789 -2.923 -15.302 1.00 97.94 114 ASN A CA 1
ATOM 907 C C . ASN A 1 114 ? 9.500 -2.746 -16.125 1.00 97.94 114 ASN A C 1
ATOM 909 O O . ASN A 1 114 ? 9.437 -3.089 -17.303 1.00 97.94 114 ASN A O 1
ATOM 913 N N . ASN A 1 115 ? 8.443 -2.257 -15.492 1.00 97.31 115 ASN A N 1
ATOM 914 C CA . ASN A 1 115 ? 7.117 -2.161 -16.080 1.00 97.31 115 ASN A CA 1
ATOM 915 C C . ASN A 1 115 ? 6.428 -0.900 -15.554 1.00 97.31 115 ASN A C 1
ATOM 917 O O . ASN A 1 115 ? 6.967 -0.185 -14.706 1.00 97.31 115 ASN A O 1
ATOM 921 N N . SER A 1 116 ? 5.223 -0.609 -16.032 1.00 97.62 116 SER A N 1
ATOM 922 C CA . SER A 1 116 ? 4.377 0.400 -15.403 1.00 97.62 116 SER A CA 1
ATOM 923 C C . SER A 1 116 ? 4.201 0.131 -13.908 1.00 97.62 116 SER A C 1
ATOM 925 O O . SER A 1 116 ? 4.062 -1.018 -13.484 1.00 97.62 116 SER A O 1
ATOM 927 N N . TRP A 1 117 ? 4.204 1.202 -13.110 1.00 97.62 117 TRP A N 1
ATOM 928 C CA . TRP A 1 117 ? 3.898 1.115 -11.683 1.00 97.62 117 TRP A CA 1
ATOM 929 C C . TRP A 1 117 ? 2.535 0.438 -11.484 1.00 97.62 117 TRP A C 1
ATOM 931 O O . TRP A 1 117 ? 1.532 0.838 -12.081 1.00 97.62 117 TRP A O 1
ATOM 941 N N . GLY A 1 118 ? 2.511 -0.622 -10.677 1.00 97.00 118 GLY A N 1
ATOM 942 C CA . GLY A 1 118 ? 1.316 -1.420 -10.441 1.00 97.00 118 GLY A CA 1
ATOM 943 C C . GLY A 1 118 ? 0.445 -0.798 -9.357 1.00 97.00 118 GLY A C 1
ATOM 944 O O . GLY A 1 118 ? 0.902 -0.635 -8.226 1.00 97.00 118 GLY A O 1
ATOM 945 N N . ARG A 1 119 ? -0.815 -0.484 -9.682 1.00 94.19 119 ARG A N 1
ATOM 946 C CA . ARG A 1 119 ? -1.797 0.015 -8.709 1.00 94.19 119 ARG A CA 1
ATOM 947 C C . ARG A 1 119 ? -2.483 -1.146 -7.989 1.00 94.19 119 ARG A C 1
ATOM 949 O O . ARG A 1 119 ? -3.242 -1.896 -8.613 1.00 94.19 119 ARG A O 1
ATOM 956 N N . SER A 1 120 ? -2.240 -1.260 -6.687 1.00 96.19 120 SER A N 1
ATOM 957 C CA . SER A 1 120 ? -2.967 -2.176 -5.801 1.00 96.19 120 SER A CA 1
ATOM 958 C C . SER A 1 120 ? -4.444 -1.790 -5.689 1.00 96.19 120 SER A C 1
ATOM 960 O O . SER A 1 120 ? -4.833 -0.666 -6.013 1.00 96.19 120 SER A O 1
ATOM 962 N N . GLY A 1 121 ? -5.281 -2.750 -5.315 1.00 92.75 121 GLY A N 1
ATOM 963 C CA . GLY A 1 121 ? -6.703 -2.505 -5.133 1.00 92.75 121 GLY A CA 1
ATOM 964 C C . GLY A 1 121 ? -7.453 -3.745 -4.675 1.00 92.75 121 GLY A C 1
ATOM 965 O O . GLY A 1 121 ? -7.242 -4.839 -5.207 1.00 92.75 121 GLY A O 1
ATOM 966 N N . ASN A 1 122 ? -8.386 -3.557 -3.749 1.00 89.75 122 ASN A N 1
ATOM 967 C CA . ASN A 1 122 ? -9.328 -4.577 -3.304 1.00 89.75 122 ASN A CA 1
ATOM 968 C C . ASN A 1 122 ? -10.786 -4.086 -3.407 1.00 89.75 122 ASN A C 1
ATOM 970 O O . ASN A 1 122 ? -11.396 -3.701 -2.406 1.00 89.75 122 ASN A O 1
ATOM 974 N N . PRO A 1 123 ? -11.409 -4.162 -4.600 1.00 77.44 123 PRO A N 1
ATOM 975 C CA . PRO A 1 123 ? -12.837 -3.898 -4.767 1.00 77.44 123 PRO A CA 1
ATOM 976 C C . PRO A 1 123 ? -13.755 -4.861 -3.973 1.00 77.44 123 PRO A C 1
ATOM 978 O O . PRO A 1 123 ? -14.979 -4.712 -3.959 1.00 77.44 123 PRO A O 1
ATOM 981 N N . GLY A 1 124 ? -13.219 -5.874 -3.290 1.00 71.19 124 GLY A N 1
ATOM 982 C CA . GLY A 1 124 ? -13.995 -6.801 -2.468 1.00 71.19 124 GLY A CA 1
ATOM 983 C C . GLY A 1 124 ? -14.705 -7.901 -3.260 1.00 71.19 124 GLY A C 1
ATOM 984 O O . GLY A 1 124 ? -15.639 -8.506 -2.732 1.00 71.19 124 GLY A O 1
ATOM 985 N N . VAL A 1 125 ? -14.300 -8.127 -4.511 1.00 70.81 125 VAL A N 1
ATOM 986 C CA . VAL A 1 125 ? -14.669 -9.290 -5.348 1.00 70.81 125 VAL A CA 1
ATOM 987 C C . VAL A 1 125 ? -13.429 -10.044 -5.838 1.00 70.81 125 VAL A C 1
ATOM 989 O O . VAL A 1 125 ? -13.451 -11.263 -5.928 1.00 70.81 125 VAL A O 1
ATOM 992 N N . PHE A 1 126 ? -12.343 -9.318 -6.079 1.00 79.50 126 PHE A N 1
ATOM 993 C CA . PHE A 1 126 ? -10.982 -9.791 -6.311 1.00 79.50 126 PHE A CA 1
ATOM 994 C C . PHE A 1 126 ? -10.046 -8.727 -5.727 1.00 79.50 126 PHE A C 1
ATOM 996 O O . PHE A 1 126 ? -10.416 -7.550 -5.715 1.00 79.50 126 PHE A O 1
ATOM 1003 N N . GLY A 1 127 ? -8.876 -9.112 -5.229 1.00 92.12 127 GLY A N 1
ATOM 1004 C CA . GLY A 1 127 ? -7.876 -8.178 -4.714 1.00 92.12 127 GLY A CA 1
ATOM 1005 C C . GLY A 1 127 ? -6.520 -8.411 -5.360 1.00 92.12 127 GLY A C 1
ATOM 1006 O O . GLY A 1 127 ? -6.179 -9.542 -5.690 1.00 92.12 127 GLY A O 1
ATOM 1007 N N . ARG A 1 128 ? -5.743 -7.345 -5.537 1.00 96.88 128 ARG A N 1
ATOM 1008 C CA . ARG A 1 128 ? -4.359 -7.431 -6.012 1.00 96.88 128 ARG A CA 1
ATOM 1009 C C . ARG A 1 128 ? -3.476 -6.437 -5.282 1.00 96.88 128 ARG A C 1
ATOM 1011 O O . ARG A 1 128 ? -3.874 -5.287 -5.087 1.00 96.88 128 ARG A O 1
ATOM 1018 N N . ILE A 1 129 ? -2.276 -6.866 -4.920 1.00 98.19 129 ILE A N 1
ATOM 1019 C CA . ILE A 1 129 ? -1.290 -6.039 -4.228 1.00 98.19 129 ILE A CA 1
ATOM 1020 C C . ILE A 1 129 ? 0.039 -6.169 -4.956 1.00 98.19 129 ILE A C 1
ATOM 1022 O O . ILE A 1 129 ? 0.579 -7.265 -5.101 1.00 98.19 129 ILE A O 1
ATOM 1026 N N . TYR A 1 130 ? 0.555 -5.041 -5.433 1.00 98.56 130 TYR A N 1
ATOM 1027 C CA . TYR A 1 130 ? 1.803 -4.992 -6.183 1.00 98.56 130 TYR A CA 1
ATOM 1028 C C . TYR A 1 130 ? 2.982 -4.674 -5.268 1.00 98.56 130 TYR A C 1
ATOM 1030 O O . TYR A 1 130 ? 3.027 -3.614 -4.643 1.00 98.56 130 TYR A O 1
ATOM 1038 N N . TYR A 1 131 ? 3.976 -5.558 -5.254 1.00 98.69 131 TYR A N 1
ATOM 1039 C CA . TYR A 1 131 ? 5.318 -5.250 -4.774 1.00 98.69 131 TYR A CA 1
ATOM 1040 C C . TYR A 1 131 ? 6.093 -4.572 -5.904 1.00 98.69 131 TYR A C 1
ATOM 1042 O O . TYR A 1 131 ? 6.564 -5.225 -6.834 1.00 98.69 131 TYR A O 1
ATOM 1050 N N . ASN A 1 132 ? 6.148 -3.245 -5.850 1.00 98.56 132 ASN A N 1
ATOM 1051 C CA . ASN A 1 132 ? 6.766 -2.390 -6.856 1.00 98.56 132 ASN A CA 1
ATOM 1052 C C . ASN A 1 132 ? 8.235 -2.119 -6.492 1.00 98.56 132 ASN A C 1
ATOM 1054 O O . ASN A 1 132 ? 8.499 -1.413 -5.522 1.00 98.56 132 ASN A O 1
ATOM 1058 N N . GLU A 1 133 ? 9.184 -2.631 -7.276 1.00 98.19 133 GLU A N 1
ATOM 1059 C CA . GLU A 1 133 ? 10.623 -2.485 -7.014 1.00 98.19 133 GLU A CA 1
ATOM 1060 C C . GLU A 1 133 ? 11.422 -2.270 -8.309 1.00 98.19 133 GLU A C 1
ATOM 1062 O O . GLU A 1 133 ? 11.060 -2.748 -9.384 1.00 98.19 133 GLU A O 1
ATOM 1067 N N . GLY A 1 134 ? 12.550 -1.570 -8.214 1.00 98.00 134 GLY A N 1
ATOM 1068 C CA . GLY A 1 134 ? 13.444 -1.318 -9.336 1.00 98.00 134 GLY A CA 1
ATOM 1069 C C . GLY A 1 134 ? 12.928 -0.198 -10.230 1.00 98.00 134 GLY A C 1
ATOM 1070 O O . GLY A 1 134 ? 12.277 0.737 -9.757 1.00 9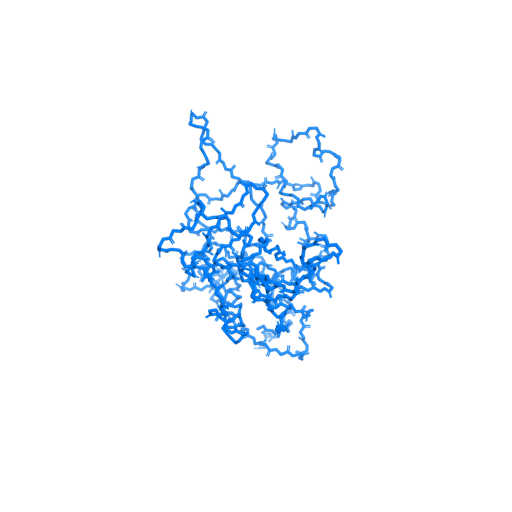8.00 134 GLY A O 1
ATOM 1071 N N . PHE A 1 135 ? 13.247 -0.267 -11.523 1.00 98.19 135 PHE A N 1
ATOM 1072 C CA . PHE A 1 135 ? 12.780 0.721 -12.492 1.00 98.19 135 PHE A CA 1
ATOM 1073 C C . PHE A 1 135 ? 11.301 0.527 -12.808 1.00 98.19 135 PHE A C 1
ATOM 1075 O O . PHE A 1 135 ? 10.885 -0.558 -13.201 1.00 98.19 135 PHE A O 1
ATOM 1082 N N . LEU A 1 136 ? 10.516 1.593 -12.680 1.00 98.25 136 LEU A N 1
ATOM 1083 C CA . LEU A 1 136 ? 9.082 1.585 -12.948 1.00 98.25 136 LEU A CA 1
ATOM 1084 C C . LEU A 1 136 ? 8.681 2.783 -13.798 1.00 98.25 136 LEU A C 1
ATOM 1086 O O . LEU A 1 136 ? 9.191 3.892 -13.617 1.00 98.25 136 LEU A O 1
ATOM 1090 N N . LYS A 1 137 ? 7.741 2.561 -14.714 1.00 97.56 137 LYS A N 1
ATOM 1091 C CA . LYS A 1 137 ? 7.199 3.592 -15.595 1.00 97.56 137 LYS A CA 1
ATOM 1092 C C . LYS A 1 137 ? 5.963 4.242 -14.971 1.00 97.56 137 LYS A C 1
ATOM 1094 O O . LYS A 1 137 ? 4.968 3.577 -14.683 1.00 97.56 137 LYS A O 1
ATOM 1099 N N . TYR A 1 138 ? 6.018 5.556 -14.826 1.00 96.38 138 TYR A N 1
ATOM 1100 C CA . TYR A 1 138 ? 4.933 6.439 -14.409 1.00 96.38 138 TYR A CA 1
ATOM 1101 C C . TYR A 1 138 ? 4.445 7.270 -15.603 1.00 96.38 138 TYR A C 1
ATOM 1103 O O . TYR A 1 138 ? 5.041 7.254 -16.683 1.00 96.38 138 TYR A O 1
ATOM 1111 N N . SER A 1 139 ? 3.369 8.035 -15.413 1.00 93.75 139 SER A N 1
ATOM 1112 C CA . SER A 1 139 ? 2.841 8.938 -16.446 1.00 93.75 139 SER A CA 1
ATOM 1113 C C . SER A 1 139 ? 3.836 10.027 -16.863 1.00 93.75 139 SER A C 1
ATOM 1115 O O . SER A 1 139 ? 3.801 10.479 -18.003 1.00 93.75 139 SER A O 1
ATOM 1117 N N . ASN A 1 140 ? 4.740 10.426 -15.964 1.00 93.38 140 ASN A N 1
ATOM 1118 C CA . ASN A 1 140 ? 5.745 11.467 -16.180 1.00 93.38 140 ASN A CA 1
ATOM 1119 C C . ASN A 1 140 ? 7.163 10.925 -16.453 1.00 93.38 140 ASN A C 1
ATOM 1121 O O . ASN A 1 140 ? 8.110 11.709 -16.470 1.00 93.38 140 ASN A O 1
ATOM 1125 N N . GLY A 1 141 ? 7.325 9.615 -16.669 1.00 95.25 141 GLY A N 1
ATOM 1126 C CA . GLY A 1 141 ? 8.611 9.003 -17.011 1.00 95.25 141 GLY A CA 1
ATOM 1127 C C . GLY A 1 141 ? 8.982 7.807 -16.139 1.00 95.25 141 GLY A C 1
ATOM 1128 O O . GLY A 1 141 ? 8.137 7.215 -15.475 1.00 95.25 141 GLY A O 1
ATOM 1129 N N . TRP A 1 142 ? 10.257 7.426 -16.168 1.00 96.81 142 TRP A N 1
ATOM 1130 C CA . TRP A 1 142 ? 10.780 6.294 -15.404 1.00 96.81 142 TRP A CA 1
ATOM 1131 C C . TRP A 1 142 ? 11.354 6.747 -14.059 1.00 96.81 142 TRP A C 1
ATOM 1133 O O . TRP A 1 142 ? 12.126 7.703 -13.994 1.00 96.81 142 TRP A O 1
ATOM 1143 N N . GLY A 1 143 ? 10.996 6.035 -12.993 1.00 96.19 143 GLY A N 1
ATOM 1144 C CA . GLY A 1 143 ? 11.541 6.200 -11.646 1.00 96.19 143 GLY A CA 1
ATOM 1145 C C . GLY A 1 143 ? 12.171 4.905 -11.138 1.00 96.19 143 GLY A C 1
ATOM 1146 O O . GLY A 1 143 ? 12.036 3.863 -11.772 1.00 96.19 143 GLY A O 1
ATOM 1147 N N . TYR A 1 144 ? 12.859 4.970 -9.996 1.00 97.25 144 TYR A N 1
ATOM 1148 C CA . TYR A 1 144 ? 13.463 3.800 -9.353 1.00 97.25 144 TYR A CA 1
ATOM 1149 C C . TYR A 1 144 ? 13.035 3.698 -7.888 1.00 97.25 144 TYR A C 1
ATOM 1151 O O . TYR A 1 144 ? 13.246 4.645 -7.126 1.00 97.25 144 TYR A O 1
ATOM 1159 N N . ILE A 1 145 ? 12.506 2.542 -7.490 1.00 97.25 145 ILE A N 1
ATOM 1160 C CA . ILE A 1 145 ? 12.180 2.207 -6.099 1.00 97.25 145 ILE A CA 1
ATOM 1161 C C . ILE A 1 145 ? 13.220 1.216 -5.570 1.00 97.25 145 ILE A C 1
ATOM 1163 O O . ILE A 1 145 ? 13.427 0.150 -6.142 1.00 97.25 145 ILE A O 1
ATOM 1167 N N . ASN A 1 146 ? 13.879 1.556 -4.460 1.00 96.75 146 ASN A N 1
ATOM 1168 C CA . ASN A 1 146 ? 14.796 0.631 -3.791 1.00 96.75 146 ASN A CA 1
ATOM 1169 C C . ASN A 1 146 ? 14.039 -0.374 -2.905 1.00 96.75 146 ASN A C 1
ATOM 1171 O O . ASN A 1 146 ? 12.942 -0.082 -2.436 1.00 96.75 146 ASN A O 1
ATOM 1175 N N . SER A 1 147 ? 14.672 -1.516 -2.625 1.00 96.38 147 SER A N 1
ATOM 1176 C CA . SER A 1 147 ? 14.063 -2.634 -1.891 1.00 96.38 147 SER A CA 1
ATOM 1177 C C . SER A 1 147 ? 13.497 -2.254 -0.519 1.00 96.38 147 SER A C 1
ATOM 1179 O O . SER A 1 147 ? 12.384 -2.646 -0.186 1.00 96.38 147 SER A O 1
ATOM 1181 N N . LEU A 1 148 ? 14.215 -1.431 0.258 1.00 96.31 148 LEU A N 1
ATOM 1182 C CA . LEU A 1 148 ? 13.769 -1.020 1.596 1.00 96.31 148 LEU A CA 1
ATOM 1183 C C . LEU A 1 148 ? 12.484 -0.189 1.528 1.00 96.31 148 LEU A C 1
ATOM 1185 O O . LEU A 1 148 ? 11.557 -0.416 2.302 1.00 96.31 148 LEU A O 1
ATOM 1189 N N . HIS A 1 149 ? 12.415 0.750 0.582 1.00 96.50 149 HIS A N 1
ATOM 1190 C CA . HIS A 1 149 ? 11.203 1.539 0.368 1.00 96.50 149 HIS A CA 1
ATOM 1191 C C . HIS A 1 149 ? 10.061 0.674 -0.186 1.00 96.50 149 HIS A C 1
ATOM 1193 O O . HIS A 1 149 ? 8.939 0.790 0.295 1.00 96.50 149 HIS A O 1
ATOM 1199 N N . ALA A 1 150 ? 10.348 -0.244 -1.119 1.00 97.94 150 ALA A N 1
ATOM 1200 C CA . ALA A 1 150 ? 9.357 -1.181 -1.653 1.00 97.94 150 ALA A CA 1
ATOM 1201 C C . ALA A 1 150 ? 8.737 -2.057 -0.553 1.00 97.94 150 ALA A C 1
ATOM 1203 O O . ALA A 1 150 ? 7.524 -2.235 -0.521 1.00 97.94 150 ALA A O 1
ATOM 1204 N N . GLU A 1 151 ? 9.546 -2.585 0.370 1.00 98.50 151 GLU A N 1
ATOM 1205 C CA . GLU A 1 151 ? 9.059 -3.385 1.500 1.00 98.50 151 GLU A CA 1
ATOM 1206 C C . GLU A 1 151 ? 8.163 -2.585 2.448 1.00 98.50 151 GLU A C 1
ATOM 1208 O O . GLU A 1 151 ? 7.130 -3.097 2.884 1.00 98.50 151 GLU A O 1
ATOM 1213 N N . LEU A 1 152 ? 8.545 -1.345 2.764 1.00 97.50 152 LEU A N 1
ATOM 1214 C CA . LEU A 1 152 ? 7.781 -0.478 3.660 1.00 97.50 152 LEU A CA 1
ATOM 1215 C C . LEU A 1 152 ? 6.420 -0.106 3.054 1.00 97.50 152 LEU A C 1
ATOM 1217 O O . LEU A 1 152 ? 5.383 -0.323 3.683 1.00 97.50 152 LEU A O 1
ATOM 1221 N N . GLU A 1 153 ? 6.421 0.362 1.806 1.00 97.31 153 GLU A N 1
ATOM 1222 C CA . GLU A 1 153 ? 5.206 0.695 1.054 1.00 97.31 153 GLU A CA 1
ATOM 1223 C C . GLU A 1 153 ? 4.306 -0.528 0.857 1.00 97.31 153 GLU A C 1
ATOM 1225 O O . GLU A 1 153 ? 3.085 -0.441 0.986 1.00 97.31 153 GLU A O 1
ATOM 1230 N N . TYR A 1 154 ? 4.888 -1.697 0.586 1.00 98.56 154 TYR A N 1
ATOM 1231 C CA . TYR A 1 154 ? 4.125 -2.925 0.387 1.00 98.56 154 TYR A CA 1
ATOM 1232 C C . TYR A 1 154 ? 3.452 -3.413 1.674 1.00 98.56 154 TYR A C 1
ATOM 1234 O O . TYR A 1 154 ? 2.299 -3.847 1.623 1.00 98.56 154 TYR A O 1
ATOM 1242 N N . LYS A 1 155 ? 4.118 -3.310 2.832 1.00 98.62 155 LYS A N 1
ATOM 1243 C CA . LYS A 1 155 ? 3.513 -3.601 4.146 1.00 98.62 155 LYS A CA 1
ATOM 1244 C C . LYS A 1 155 ? 2.324 -2.682 4.425 1.00 98.62 155 LYS A C 1
ATOM 1246 O O . LYS A 1 155 ? 1.240 -3.172 4.746 1.00 98.62 155 LYS A O 1
ATOM 1251 N N . HIS A 1 156 ? 2.520 -1.381 4.222 1.00 98.25 156 HIS A N 1
ATOM 1252 C CA . HIS A 1 156 ? 1.483 -0.364 4.377 1.00 98.25 156 HIS A CA 1
ATOM 1253 C C . HIS A 1 156 ? 0.284 -0.620 3.458 1.00 98.25 156 HIS A C 1
ATOM 1255 O O . HIS A 1 156 ? -0.851 -0.758 3.920 1.00 98.25 156 HIS A O 1
ATOM 1261 N N . THR A 1 157 ? 0.549 -0.799 2.164 1.00 97.88 157 THR A N 1
ATOM 1262 C CA . THR A 1 157 ? -0.470 -1.107 1.154 1.00 97.88 157 THR A CA 1
ATOM 1263 C C . THR A 1 157 ? -1.196 -2.411 1.479 1.00 97.88 157 THR A C 1
ATOM 1265 O O . THR A 1 157 ? -2.413 -2.485 1.350 1.00 97.88 157 THR A O 1
ATOM 1268 N N . SER A 1 158 ? -0.489 -3.432 1.970 1.00 98.06 158 SER A N 1
ATOM 1269 C CA . SER A 1 158 ? -1.109 -4.693 2.393 1.00 98.06 158 SER A CA 1
ATOM 1270 C C . SER A 1 158 ? -2.113 -4.493 3.521 1.00 98.06 158 SER A C 1
ATOM 1272 O O . SER A 1 158 ? -3.230 -5.004 3.442 1.00 98.06 158 SER A O 1
ATOM 1274 N N . GLY A 1 159 ? -1.755 -3.705 4.538 1.00 97.81 159 GLY A N 1
ATOM 1275 C CA . GLY A 1 159 ? -2.676 -3.337 5.612 1.00 97.81 159 GLY A CA 1
ATOM 1276 C C . GLY A 1 159 ? -3.917 -2.601 5.097 1.00 97.81 159 GLY A C 1
ATOM 1277 O O . GLY A 1 159 ? -5.032 -2.929 5.512 1.00 97.81 159 GLY A O 1
ATOM 1278 N N . HIS A 1 160 ? -3.733 -1.651 4.178 1.00 97.62 160 HIS A N 1
ATOM 1279 C CA . HIS A 1 160 ? -4.811 -0.854 3.588 1.00 97.62 160 HIS A CA 1
ATOM 1280 C C . HIS A 1 160 ? -5.773 -1.705 2.746 1.00 97.62 160 HIS A C 1
ATOM 1282 O O . HIS A 1 160 ? -6.973 -1.766 3.012 1.00 97.62 160 HIS A O 1
ATOM 1288 N N . GLU A 1 161 ? -5.247 -2.431 1.760 1.00 97.06 161 GLU A N 1
ATOM 1289 C CA . GLU A 1 161 ? -6.064 -3.164 0.792 1.00 97.06 161 GLU A CA 1
ATOM 1290 C C . GLU A 1 161 ? -6.825 -4.322 1.440 1.00 97.06 161 GLU A C 1
ATOM 1292 O O . GLU A 1 161 ? -8.004 -4.546 1.166 1.00 97.06 161 GLU A O 1
ATOM 1297 N N . ILE A 1 162 ? -6.190 -5.046 2.363 1.00 95.88 162 ILE A N 1
ATOM 1298 C CA . ILE A 1 162 ? -6.859 -6.095 3.148 1.00 95.88 162 ILE A CA 1
ATOM 1299 C C . ILE A 1 162 ? -7.916 -5.470 4.070 1.00 95.88 162 ILE A C 1
ATOM 1301 O O . ILE A 1 162 ? -8.993 -6.041 4.280 1.00 95.88 162 ILE A O 1
ATOM 1305 N N . GLY A 1 163 ? -7.648 -4.261 4.561 1.00 95.88 163 GLY A N 1
ATOM 1306 C CA . GLY A 1 163 ? -8.563 -3.464 5.361 1.00 95.88 163 GLY A CA 1
ATOM 1307 C C . GLY A 1 163 ? -9.904 -3.172 4.693 1.00 95.88 163 GLY A C 1
ATOM 1308 O O . GLY A 1 163 ? -10.939 -3.165 5.368 1.00 95.88 163 GLY A O 1
ATOM 1309 N N . HIS A 1 164 ? -9.938 -3.044 3.363 1.00 95.31 164 HIS A N 1
ATOM 1310 C CA . HIS A 1 164 ? -11.193 -2.880 2.627 1.00 95.31 164 HIS A CA 1
ATOM 1311 C C . HIS A 1 164 ? -12.172 -4.035 2.845 1.00 95.31 164 HIS A C 1
ATOM 1313 O O . HIS A 1 164 ? -13.381 -3.795 2.925 1.00 95.31 164 HIS A O 1
ATOM 1319 N N . SER A 1 165 ? -11.684 -5.269 2.997 1.00 93.94 165 SER A N 1
ATOM 1320 C CA . SER A 1 165 ? -12.531 -6.426 3.307 1.00 93.94 165 SER A CA 1
ATOM 1321 C C . SER A 1 165 ? -13.166 -6.311 4.697 1.00 93.94 165 SER A C 1
ATOM 1323 O O . SER A 1 165 ? -14.332 -6.669 4.869 1.00 93.94 165 SER A O 1
ATOM 1325 N N . ILE A 1 166 ? -12.431 -5.774 5.677 1.00 93.94 166 ILE A N 1
ATOM 1326 C CA . ILE A 1 166 ? -12.911 -5.566 7.053 1.00 93.94 166 ILE A CA 1
ATOM 1327 C C . ILE A 1 166 ? -13.977 -4.467 7.069 1.00 93.94 166 ILE A C 1
ATOM 1329 O O . ILE A 1 166 ? -15.089 -4.688 7.555 1.00 93.94 166 ILE A O 1
ATOM 1333 N N . LEU A 1 167 ? -13.685 -3.309 6.466 1.00 94.56 167 LEU A N 1
ATOM 1334 C CA . LEU A 1 167 ? -14.644 -2.204 6.391 1.00 94.56 167 LEU A CA 1
ATOM 1335 C C . LEU A 1 167 ? -15.900 -2.583 5.610 1.00 94.56 167 LEU A C 1
ATOM 1337 O O . LEU A 1 167 ? -16.997 -2.188 5.998 1.00 94.56 167 LEU A O 1
ATOM 1341 N N . LYS A 1 168 ? -15.762 -3.379 4.545 1.00 93.81 168 LYS A N 1
ATOM 1342 C CA . LYS A 1 168 ? -16.901 -3.875 3.767 1.00 93.81 168 LYS A CA 1
ATOM 1343 C C . LYS A 1 168 ? -17.795 -4.794 4.598 1.00 93.81 168 LYS A C 1
ATOM 1345 O O . LYS A 1 168 ? -19.014 -4.676 4.505 1.00 93.81 168 LYS A O 1
ATOM 1350 N N . ALA A 1 169 ? -17.212 -5.683 5.403 1.00 92.38 169 ALA A N 1
ATOM 1351 C CA . ALA A 1 169 ? -17.971 -6.584 6.271 1.00 92.38 169 ALA A CA 1
ATOM 1352 C C . ALA A 1 169 ? -18.780 -5.834 7.345 1.00 92.38 169 ALA A C 1
ATOM 1354 O O . ALA A 1 169 ? -19.835 -6.311 7.754 1.00 92.38 169 ALA A O 1
ATOM 1355 N N . TYR A 1 170 ? -18.304 -4.665 7.781 1.00 93.50 170 TYR A N 1
ATOM 1356 C CA . TYR A 1 170 ? -18.979 -3.834 8.775 1.00 93.50 170 TYR A CA 1
ATOM 1357 C C . TYR A 1 170 ? -19.954 -2.810 8.179 1.00 93.50 170 TYR A C 1
ATOM 1359 O O . TYR A 1 170 ? -21.123 -2.782 8.549 1.00 93.50 170 TYR A O 1
ATOM 1367 N N . GLY A 1 171 ? -19.468 -1.952 7.281 1.00 91.50 171 GLY A N 1
ATOM 1368 C CA . GLY A 1 171 ? -20.178 -0.768 6.780 1.00 91.50 171 GLY A CA 1
ATOM 1369 C C . GLY A 1 171 ? -20.609 -0.861 5.316 1.00 91.50 171 GLY A C 1
ATOM 1370 O O . GLY A 1 171 ? -21.094 0.118 4.751 1.00 91.50 171 GLY A O 1
ATOM 1371 N N . GLY A 1 172 ? -20.422 -2.016 4.675 1.00 92.81 172 GLY A N 1
ATOM 1372 C CA . GLY A 1 172 ? -20.780 -2.228 3.278 1.00 92.81 172 GLY A CA 1
ATOM 1373 C C . GLY A 1 172 ? -19.804 -1.602 2.278 1.00 92.81 172 GLY A C 1
ATOM 1374 O O . GLY A 1 172 ? -18.746 -1.068 2.618 1.00 92.81 172 GLY A O 1
ATOM 1375 N N . MET A 1 173 ? -20.158 -1.707 0.995 1.00 91.12 173 MET A N 1
ATOM 1376 C CA . MET A 1 173 ? -19.258 -1.361 -0.109 1.00 91.12 173 MET A CA 1
ATOM 1377 C C . MET A 1 173 ? -18.875 0.119 -0.125 1.00 91.12 173 MET A C 1
ATOM 1379 O O . MET A 1 173 ? -17.702 0.440 -0.262 1.00 91.12 173 MET A O 1
ATOM 1383 N N . THR A 1 174 ? -19.855 1.011 0.042 1.00 92.44 174 THR A N 1
ATOM 1384 C CA . THR A 1 174 ? -19.640 2.463 0.015 1.00 92.44 174 THR A CA 1
ATOM 1385 C C . THR A 1 174 ? -18.656 2.906 1.090 1.00 92.44 174 THR A C 1
ATOM 1387 O O . THR A 1 174 ? -17.701 3.606 0.772 1.00 92.44 174 THR A O 1
ATOM 1390 N N . TYR A 1 175 ? -18.834 2.440 2.329 1.00 93.88 175 TYR A N 1
ATOM 1391 C CA . TYR A 1 175 ? -17.955 2.807 3.440 1.00 93.88 175 TYR A CA 1
ATOM 1392 C C . TYR A 1 175 ? -16.500 2.388 3.194 1.00 93.88 175 TYR A C 1
ATOM 1394 O O . TYR A 1 175 ? -15.570 3.134 3.496 1.00 93.88 175 TYR A O 1
ATOM 1402 N N . SER A 1 176 ? -16.316 1.209 2.594 1.00 93.56 176 SER A N 1
ATOM 1403 C CA . SER A 1 176 ? -15.004 0.684 2.232 1.00 93.56 176 SER A CA 1
ATOM 1404 C C . SER A 1 176 ? -14.380 1.435 1.049 1.00 93.56 176 SER A C 1
ATOM 1406 O O . SER A 1 176 ? -13.287 1.972 1.183 1.00 93.56 176 SER A O 1
ATOM 1408 N N . TRP A 1 177 ? -15.074 1.527 -0.089 1.00 93.50 177 TRP A N 1
ATOM 1409 C CA . TRP A 1 177 ? -14.525 2.081 -1.337 1.00 93.50 177 TRP A CA 1
ATOM 1410 C C . TRP A 1 177 ? -14.362 3.595 -1.332 1.00 93.50 177 TRP A C 1
ATOM 1412 O O . TRP A 1 177 ? -13.527 4.117 -2.060 1.00 93.50 177 TRP A O 1
ATOM 1422 N N . GLN A 1 178 ? -15.157 4.309 -0.534 1.00 94.94 178 GLN A N 1
ATOM 1423 C CA . GLN A 1 178 ? -14.965 5.744 -0.344 1.00 94.94 178 GLN A CA 1
ATOM 1424 C C . GLN A 1 178 ? -13.965 6.058 0.767 1.00 94.94 178 GLN A C 1
ATOM 1426 O O . GLN A 1 178 ? -13.839 7.226 1.138 1.00 94.94 178 GLN A O 1
ATOM 1431 N N . HIS A 1 179 ? -13.229 5.066 1.282 1.00 95.50 179 HIS A N 1
ATOM 1432 C CA . HIS A 1 179 ? -12.179 5.277 2.279 1.00 95.50 179 HIS A CA 1
ATOM 1433 C C . HIS A 1 179 ? -12.739 6.021 3.500 1.00 95.50 179 HIS A C 1
ATOM 1435 O O . HIS A 1 179 ? -12.265 7.095 3.880 1.00 95.50 179 HIS A O 1
ATOM 1441 N N . LYS A 1 180 ? -13.860 5.514 4.037 1.00 95.62 180 LYS A N 1
ATOM 1442 C CA . LYS A 1 180 ? -14.647 6.157 5.106 1.00 95.62 180 LYS A CA 1
ATOM 1443 C C . LYS A 1 180 ? -15.150 7.564 4.756 1.00 95.62 180 LYS A C 1
ATOM 1445 O O . LYS A 1 180 ? -15.316 8.404 5.637 1.00 95.62 180 LYS A O 1
ATOM 1450 N N . GLY A 1 181 ? -15.365 7.818 3.468 1.00 95.25 181 GLY A N 1
ATOM 1451 C CA . GLY A 1 181 ? -15.834 9.095 2.946 1.00 95.25 181 GLY A CA 1
ATOM 1452 C C . GLY A 1 181 ? -14.727 10.120 2.668 1.00 95.25 181 GLY A C 1
ATOM 1453 O O . GLY A 1 181 ? -15.036 11.246 2.288 1.00 95.25 181 GLY A O 1
ATOM 1454 N N . SER A 1 182 ? -13.449 9.760 2.814 1.00 96.81 182 SER A N 1
ATOM 1455 C CA . SER A 1 182 ? -12.318 10.640 2.461 1.00 96.81 182 SER A CA 1
ATOM 1456 C C . SER A 1 182 ? -12.011 10.678 0.956 1.00 96.81 182 SER A C 1
ATOM 1458 O O . SER A 1 182 ? -11.198 11.482 0.503 1.00 96.81 182 SER A O 1
ATOM 1460 N N . SER A 1 183 ? -12.683 9.845 0.159 1.00 96.06 183 SER A N 1
ATOM 1461 C CA . SER A 1 183 ? -12.567 9.803 -1.303 1.00 96.06 183 SER A CA 1
ATOM 1462 C C . SER A 1 183 ? -13.936 9.705 -1.977 1.00 96.06 183 SER A C 1
ATOM 1464 O O . SER A 1 183 ? -14.949 9.365 -1.355 1.00 96.06 183 SER A O 1
ATOM 1466 N N . TYR A 1 184 ? -13.976 10.005 -3.268 1.00 94.88 184 TYR A N 1
ATOM 1467 C CA . TYR A 1 184 ? -15.159 9.776 -4.093 1.00 94.88 184 TYR A CA 1
ATOM 1468 C C . TYR A 1 184 ? -15.359 8.287 -4.381 1.00 94.88 184 TYR A C 1
ATOM 1470 O O . TYR A 1 184 ? -14.412 7.513 -4.388 1.00 94.88 184 TYR A O 1
ATOM 1478 N N . LEU A 1 185 ? -16.585 7.864 -4.681 1.00 91.00 185 LEU A N 1
ATOM 1479 C CA . LEU A 1 185 ? -16.833 6.487 -5.119 1.00 91.00 185 LEU A CA 1
ATOM 1480 C C . LEU A 1 185 ? -16.295 6.259 -6.536 1.00 91.00 185 LEU A C 1
ATOM 1482 O O . LEU A 1 185 ? -15.747 5.202 -6.840 1.00 91.00 185 LEU A O 1
ATOM 1486 N N . LEU A 1 186 ? -16.459 7.262 -7.401 1.00 87.19 186 LEU A N 1
ATOM 1487 C CA . LEU A 1 186 ? -15.846 7.336 -8.723 1.00 87.19 186 LEU A CA 1
ATOM 1488 C C . LEU A 1 186 ? -15.385 8.782 -8.948 1.00 87.19 186 LEU A C 1
ATOM 1490 O O . LEU A 1 186 ? -16.202 9.691 -8.774 1.00 87.19 186 LEU A O 1
ATOM 1494 N N . PRO A 1 187 ? -14.115 9.013 -9.322 1.00 87.12 187 PRO A N 1
ATOM 1495 C CA . PRO A 1 187 ? -13.106 8.035 -9.767 1.00 87.12 187 PRO A CA 1
ATOM 1496 C C . PRO A 1 187 ? -12.248 7.384 -8.655 1.00 87.12 187 PRO A C 1
ATOM 1498 O O . PRO A 1 187 ? -11.296 6.681 -8.980 1.00 87.12 187 PRO A O 1
ATOM 1501 N N . GLN A 1 188 ? -12.592 7.557 -7.372 1.00 88.25 188 GLN A N 1
ATOM 1502 C CA . GLN A 1 188 ? -11.750 7.222 -6.202 1.00 88.25 188 GLN A CA 1
ATOM 1503 C C . GLN A 1 188 ? -10.596 8.188 -5.913 1.00 88.25 188 GLN A C 1
ATOM 1505 O O . GLN A 1 188 ? -9.664 7.851 -5.187 1.00 88.25 188 GLN A O 1
ATOM 1510 N N . ASP A 1 189 ? -10.686 9.418 -6.416 1.00 92.25 189 ASP A N 1
ATOM 1511 C CA . ASP A 1 189 ? -9.795 10.489 -5.976 1.00 92.25 189 ASP A CA 1
ATOM 1512 C C . ASP A 1 189 ? -10.110 10.896 -4.532 1.00 92.25 189 ASP A C 1
ATOM 1514 O O . ASP A 1 189 ? -11.264 10.831 -4.088 1.00 92.25 189 ASP A O 1
ATOM 1518 N N . VAL A 1 190 ? -9.088 11.371 -3.817 1.00 95.06 190 VAL A N 1
ATOM 1519 C CA . VAL A 1 190 ? -9.256 12.021 -2.513 1.00 95.06 190 VAL A CA 1
ATOM 1520 C C . VAL A 1 190 ? -10.224 13.201 -2.637 1.00 95.06 190 VAL A C 1
ATOM 1522 O O . VAL A 1 190 ? -10.186 13.960 -3.611 1.00 95.06 190 VAL A O 1
ATOM 1525 N N . LYS A 1 191 ? -11.121 13.352 -1.661 1.00 96.56 191 LYS A N 1
ATOM 1526 C CA . LYS A 1 191 ? -12.006 14.515 -1.603 1.00 96.56 191 LYS A CA 1
ATOM 1527 C C . LYS A 1 191 ? -11.198 15.770 -1.265 1.00 96.56 191 LYS A C 1
ATOM 1529 O O . LYS A 1 191 ? -10.223 15.679 -0.517 1.00 96.56 191 LYS A O 1
ATOM 1534 N N . PRO A 1 192 ? -11.603 16.951 -1.747 1.00 95.88 192 PRO A N 1
ATOM 1535 C CA . PRO A 1 192 ? -11.021 18.203 -1.291 1.00 95.88 192 PRO A CA 1
ATOM 1536 C C . PRO A 1 192 ? -11.297 18.408 0.203 1.00 95.88 192 PRO A C 1
ATOM 1538 O O . PRO A 1 192 ? -12.300 17.940 0.752 1.00 95.88 192 PRO A O 1
ATOM 1541 N N . VAL A 1 193 ? -10.394 19.131 0.860 1.00 95.88 193 VAL A N 1
ATOM 1542 C CA . VAL A 1 193 ? -10.655 19.669 2.199 1.00 95.88 193 VAL A CA 1
ATOM 1543 C C . VAL A 1 193 ? -11.782 20.691 2.103 1.00 95.88 193 VAL A C 1
ATOM 1545 O O . VAL A 1 193 ? -11.848 21.438 1.129 1.00 95.88 193 VAL A O 1
ATOM 1548 N N . LYS A 1 194 ? -12.666 20.721 3.105 1.00 94.12 194 LYS A N 1
ATOM 1549 C CA . LYS A 1 194 ? -13.841 21.599 3.109 1.00 94.12 194 LYS A CA 1
ATOM 1550 C C . LYS A 1 194 ? -13.463 23.056 2.814 1.00 94.12 194 LYS A C 1
ATOM 1552 O O . LYS A 1 194 ? -12.630 23.624 3.521 1.00 94.12 194 LYS A O 1
ATOM 1557 N N . GLY A 1 195 ? -14.099 23.656 1.811 1.00 92.56 195 GLY A N 1
ATOM 1558 C CA . GLY A 1 195 ? -13.818 25.010 1.317 1.00 92.56 195 GLY A CA 1
ATOM 1559 C C . GLY A 1 195 ? -12.834 25.079 0.141 1.00 92.56 195 GLY A C 1
ATOM 1560 O O . GLY A 1 195 ? -12.691 26.146 -0.453 1.00 92.56 195 GLY A O 1
ATOM 1561 N N . ASN A 1 196 ? -12.179 23.968 -0.210 1.00 93.56 196 ASN A N 1
ATOM 1562 C CA . ASN A 1 196 ? -11.271 23.859 -1.357 1.00 93.56 196 ASN A CA 1
ATOM 1563 C C . ASN A 1 196 ? -11.899 23.092 -2.534 1.00 93.56 196 ASN A C 1
ATOM 1565 O O . ASN A 1 196 ? -11.183 22.640 -3.430 1.00 93.56 196 ASN A O 1
ATOM 1569 N N . GLU A 1 197 ? -13.216 22.893 -2.525 1.00 93.81 197 GLU A N 1
ATOM 1570 C CA . GLU A 1 197 ? -13.937 22.229 -3.604 1.00 93.81 197 GLU A CA 1
ATOM 1571 C C . GLU A 1 197 ? -13.809 23.016 -4.914 1.00 93.81 197 GLU A C 1
ATOM 1573 O O . GLU A 1 197 ? -13.933 24.242 -4.956 1.00 93.81 197 GLU A O 1
ATOM 1578 N N . THR A 1 198 ? -13.613 22.302 -6.018 1.00 92.62 198 THR A N 1
ATOM 1579 C CA . THR A 1 198 ? -13.657 22.872 -7.367 1.00 92.62 198 THR A CA 1
ATOM 1580 C C . THR A 1 198 ? -15.004 22.594 -8.023 1.00 92.62 198 THR A C 1
ATOM 1582 O O . THR A 1 198 ? -15.737 21.690 -7.629 1.00 92.62 198 THR A O 1
ATOM 1585 N N . PHE A 1 199 ? -15.328 23.309 -9.102 1.00 92.06 199 PHE A N 1
ATOM 1586 C CA . PHE A 1 199 ? -16.545 23.026 -9.870 1.00 92.06 199 PHE A CA 1
ATOM 1587 C C . PHE A 1 199 ? -16.610 21.568 -10.371 1.00 92.06 199 PHE A C 1
ATOM 1589 O O . PHE A 1 199 ? -17.686 20.982 -10.423 1.00 92.06 199 PHE A O 1
ATOM 1596 N N . SER A 1 200 ? -15.458 20.960 -10.686 1.00 90.00 200 SER A N 1
ATOM 1597 C CA . SER A 1 200 ? -15.386 19.571 -11.164 1.00 90.00 200 SER A CA 1
ATOM 1598 C C . SER A 1 200 ? -15.792 18.536 -10.110 1.00 90.00 200 SER A C 1
ATOM 1600 O O . SER A 1 200 ? -16.287 17.464 -10.457 1.00 90.00 200 SER A O 1
ATOM 1602 N N . ASP A 1 201 ? -15.620 18.859 -8.828 1.00 90.44 201 ASP A N 1
ATOM 1603 C CA . ASP A 1 201 ? -15.895 17.947 -7.721 1.00 90.44 201 ASP A CA 1
ATOM 1604 C C . ASP A 1 201 ? -17.386 17.621 -7.592 1.00 90.44 201 ASP A C 1
ATOM 1606 O O . ASP A 1 201 ? -17.742 16.484 -7.292 1.00 90.44 201 ASP A O 1
ATOM 1610 N N . TYR A 1 202 ? -18.263 18.564 -7.947 1.00 87.44 202 TYR A N 1
ATOM 1611 C CA . TYR A 1 202 ? -19.718 18.380 -7.927 1.00 87.44 202 TYR A CA 1
ATOM 1612 C C . TYR A 1 202 ? -20.239 17.361 -8.955 1.00 87.44 202 TYR A C 1
ATOM 1614 O O . TYR A 1 202 ? -21.392 16.943 -8.869 1.00 87.44 202 TYR A O 1
ATOM 1622 N N . PHE A 1 203 ? -19.409 16.945 -9.917 1.00 91.31 203 PHE A N 1
ATOM 1623 C CA . PHE A 1 203 ? -19.760 15.928 -10.915 1.00 91.31 203 PHE A CA 1
ATOM 1624 C C . PHE A 1 203 ? -19.225 14.534 -10.570 1.00 91.31 203 PHE A C 1
ATOM 1626 O O . PHE A 1 203 ? -19.523 13.567 -11.276 1.00 91.31 203 PHE A O 1
ATOM 1633 N N . LYS A 1 204 ? -18.424 14.407 -9.507 1.00 93.19 204 LYS A N 1
ATOM 1634 C CA . LYS A 1 204 ? -17.897 13.117 -9.056 1.00 93.19 204 LYS A CA 1
ATOM 1635 C C . LYS A 1 204 ? -18.970 12.363 -8.278 1.00 93.19 204 LYS A C 1
ATOM 1637 O O . LYS A 1 204 ? -19.818 12.951 -7.610 1.00 93.19 204 LYS A O 1
ATOM 1642 N N . LYS A 1 205 ? -18.944 11.031 -8.355 1.00 93.38 205 LYS A N 1
ATOM 1643 C CA . LYS A 1 205 ? -19.930 10.207 -7.650 1.00 93.38 205 LYS A CA 1
ATOM 1644 C C . LYS A 1 205 ? -19.562 10.129 -6.174 1.00 93.38 205 LYS A C 1
ATOM 1646 O O . LYS A 1 205 ? -18.536 9.539 -5.834 1.00 93.38 205 LYS A O 1
ATOM 1651 N N . ASP A 1 206 ? -20.426 10.657 -5.317 1.00 95.06 206 ASP A N 1
ATOM 1652 C CA . ASP A 1 206 ? -20.253 10.661 -3.869 1.00 95.06 206 ASP A CA 1
ATOM 1653 C C . ASP A 1 206 ? -21.495 10.113 -3.160 1.00 95.06 206 ASP A C 1
ATOM 1655 O O . ASP A 1 206 ? -22.579 10.682 -3.264 1.00 95.06 206 ASP A O 1
ATOM 1659 N N . ASN A 1 207 ? -21.334 9.009 -2.432 1.00 95.19 207 ASN A N 1
ATOM 1660 C CA . ASN A 1 207 ? -22.393 8.422 -1.614 1.00 95.19 207 ASN A CA 1
ATOM 1661 C C . ASN A 1 207 ? -22.183 8.697 -0.108 1.00 95.19 207 ASN A C 1
ATOM 1663 O O . ASN A 1 207 ? -22.914 8.132 0.703 1.00 95.19 207 ASN A O 1
ATOM 1667 N N . MET A 1 208 ? -21.204 9.531 0.264 1.00 94.94 208 MET A N 1
ATOM 1668 C CA . MET A 1 208 ? -20.962 10.009 1.634 1.00 94.94 208 MET A CA 1
ATOM 1669 C C . MET A 1 208 ? -20.754 11.539 1.643 1.00 94.94 208 MET A C 1
ATOM 1671 O O . MET A 1 208 ? -19.690 12.008 2.049 1.00 94.94 208 MET A O 1
ATOM 1675 N N . PRO A 1 209 ? -21.701 12.345 1.123 1.00 93.12 209 PRO A N 1
ATOM 1676 C CA . PRO A 1 209 ? -21.524 13.792 0.928 1.00 93.12 209 PRO A CA 1
ATOM 1677 C C . PRO A 1 209 ? -21.354 14.596 2.226 1.00 93.12 209 PRO A C 1
ATOM 1679 O O . PRO A 1 209 ? -20.905 15.740 2.199 1.00 93.12 209 PRO A O 1
ATOM 1682 N N . GLU A 1 210 ? -21.704 14.020 3.371 1.00 93.19 210 GLU A N 1
ATOM 1683 C CA . GLU A 1 210 ? -21.528 14.618 4.693 1.00 93.19 210 GLU A CA 1
ATOM 1684 C C . GLU A 1 210 ? -20.064 14.662 5.159 1.00 93.19 210 GLU A C 1
ATOM 1686 O O . GLU A 1 210 ? -19.746 15.359 6.126 1.00 93.19 210 GLU A O 1
ATOM 1691 N N . THR A 1 211 ? -19.169 13.935 4.485 1.00 94.31 211 THR A N 1
ATOM 1692 C CA . THR A 1 211 ? -17.735 13.909 4.783 1.00 94.31 211 THR A CA 1
ATOM 1693 C C . THR A 1 211 ? -16.927 14.662 3.729 1.00 94.31 211 THR A C 1
ATOM 1695 O O . THR A 1 211 ? -17.211 14.607 2.531 1.00 94.31 211 THR A O 1
ATOM 1698 N N . SER A 1 212 ? -15.849 15.306 4.171 1.00 94.94 212 SER A N 1
ATOM 1699 C CA . SER A 1 212 ? -14.874 15.983 3.310 1.00 94.94 212 SER A CA 1
ATOM 1700 C C . SER A 1 212 ? -13.511 15.299 3.398 1.00 94.94 212 SER A C 1
ATOM 1702 O O . SER A 1 212 ? -13.285 14.444 4.257 1.00 94.94 212 SER A O 1
ATOM 1704 N N . GLY A 1 213 ? -12.591 15.685 2.517 1.00 95.94 213 GLY A N 1
ATOM 1705 C CA . GLY A 1 213 ? -11.194 15.305 2.659 1.00 95.94 213 GLY A CA 1
ATOM 1706 C C . GLY A 1 213 ? -10.532 16.009 3.836 1.00 95.94 213 GLY A C 1
ATOM 1707 O O . GLY A 1 213 ? -11.011 17.022 4.349 1.00 95.94 213 GLY A O 1
ATOM 1708 N N . GLU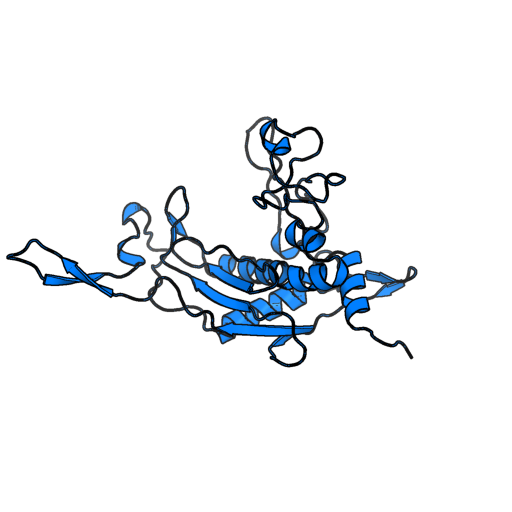 A 1 214 ? -9.382 15.486 4.233 1.00 96.94 214 GLU A N 1
ATOM 1709 C CA . GLU A 1 214 ? -8.552 16.049 5.293 1.00 96.94 214 GLU A CA 1
ATOM 1710 C C . GLU A 1 214 ? -7.086 16.064 4.850 1.00 96.94 214 GLU A C 1
ATOM 1712 O O . GLU A 1 214 ? -6.692 15.329 3.939 1.00 96.94 214 GLU A O 1
ATOM 1717 N N . TYR A 1 215 ? -6.284 16.944 5.447 1.00 97.12 215 TYR A N 1
ATOM 1718 C CA . TYR A 1 215 ? -4.836 16.915 5.259 1.00 97.12 215 TYR A CA 1
ATOM 1719 C C . TYR A 1 215 ? -4.219 15.820 6.116 1.00 97.12 215 TYR A C 1
ATOM 1721 O O . TYR A 1 215 ? -4.740 15.496 7.185 1.00 97.12 215 TYR A O 1
ATOM 1729 N N . TYR A 1 216 ? -3.090 15.274 5.666 1.00 96.81 216 TYR A N 1
ATOM 1730 C CA . TYR A 1 216 ? -2.286 14.399 6.513 1.00 96.81 216 TYR A CA 1
ATOM 1731 C C . TYR A 1 216 ? -1.995 15.071 7.864 1.00 96.81 216 TYR A C 1
ATOM 1733 O O . TYR A 1 216 ? -1.549 16.222 7.890 1.00 96.81 216 TYR A O 1
ATOM 1741 N N . PRO A 1 217 ? -2.184 14.370 8.994 1.00 95.06 217 PRO A N 1
ATOM 1742 C CA . PRO A 1 217 ? -1.801 14.912 10.283 1.00 95.06 217 PRO A CA 1
ATOM 1743 C C . PRO A 1 217 ? -0.272 14.959 10.393 1.00 95.06 217 PRO A C 1
ATOM 1745 O O . PRO A 1 217 ? 0.433 13.973 10.156 1.00 95.06 217 PRO A O 1
ATOM 1748 N N . ASN A 1 218 ? 0.261 16.108 10.806 1.00 90.75 218 ASN A N 1
ATOM 1749 C CA . ASN A 1 218 ? 1.707 16.301 10.945 1.00 90.75 218 ASN A CA 1
ATOM 1750 C C . ASN A 1 218 ? 2.304 15.511 12.128 1.00 90.75 218 ASN A C 1
ATOM 1752 O O . ASN A 1 218 ? 3.478 15.147 12.092 1.00 90.75 218 ASN A O 1
ATOM 1756 N N . THR A 1 219 ? 1.497 15.185 13.143 1.00 92.56 219 THR A N 1
ATOM 1757 C CA . THR A 1 219 ? 1.875 14.370 14.313 1.00 92.56 219 THR A CA 1
ATOM 1758 C C . THR A 1 219 ? 0.761 13.382 14.681 1.00 92.56 219 THR A C 1
ATOM 1760 O O . THR A 1 219 ? -0.366 13.511 14.213 1.00 92.56 219 THR A O 1
ATOM 1763 N N . GLY A 1 220 ? 1.071 12.363 15.490 1.00 95.19 220 GLY A N 1
ATOM 1764 C CA . GLY A 1 220 ? 0.083 11.371 15.939 1.00 95.19 220 GLY A CA 1
ATOM 1765 C C . GLY A 1 220 ? -0.281 10.320 14.884 1.00 95.19 220 GLY A C 1
ATOM 1766 O O . GLY A 1 220 ? 0.484 10.076 13.953 1.00 95.19 220 GLY A O 1
ATOM 1767 N N . GLU A 1 221 ? -1.423 9.668 15.060 1.00 96.75 221 GLU A N 1
ATOM 1768 C CA . GLU A 1 221 ? -1.910 8.593 14.186 1.00 96.75 221 GLU A CA 1
ATOM 1769 C C . GLU A 1 221 ? -2.359 9.121 12.818 1.00 96.75 221 GLU A C 1
ATOM 1771 O O . GLU A 1 221 ? -2.863 10.238 12.706 1.00 96.75 221 GLU A O 1
ATOM 1776 N N . ILE A 1 222 ? -2.188 8.303 11.784 1.00 98.12 222 ILE A N 1
ATOM 1777 C CA . ILE A 1 222 ? -2.790 8.473 10.461 1.00 98.12 222 ILE A CA 1
ATOM 1778 C C . ILE A 1 222 ? -3.798 7.329 10.311 1.00 98.12 222 ILE A C 1
ATOM 1780 O O . ILE A 1 222 ? -3.454 6.176 10.568 1.00 98.12 222 ILE A O 1
ATOM 1784 N N . ASP A 1 223 ? -5.043 7.624 9.933 1.00 98.12 223 ASP A N 1
ATOM 1785 C CA . ASP A 1 223 ? -6.042 6.577 9.705 1.00 98.12 223 ASP A CA 1
ATOM 1786 C C . ASP A 1 223 ? -5.638 5.780 8.465 1.00 98.12 223 ASP A C 1
ATOM 1788 O O . ASP A 1 223 ? -5.708 6.290 7.346 1.00 98.12 223 ASP A O 1
ATOM 1792 N N . LEU A 1 224 ? -5.244 4.520 8.666 1.00 98.12 224 LEU A N 1
ATOM 1793 C CA . LEU A 1 224 ? -4.814 3.627 7.591 1.00 98.12 224 LEU A CA 1
ATOM 1794 C C . LEU A 1 224 ? -5.806 3.587 6.424 1.00 98.12 224 LEU A C 1
ATOM 1796 O O . LEU A 1 224 ? -5.388 3.428 5.286 1.00 98.12 224 LEU A O 1
ATOM 1800 N N . MET A 1 225 ? -7.108 3.709 6.690 1.00 97.56 225 MET A N 1
ATOM 1801 C CA . MET A 1 225 ? -8.165 3.496 5.701 1.00 97.56 225 MET A CA 1
ATOM 1802 C C . MET A 1 225 ? -8.670 4.779 5.039 1.00 97.56 225 MET A C 1
ATOM 1804 O O . MET A 1 225 ? -9.650 4.719 4.293 1.00 97.56 225 MET A O 1
ATOM 1808 N N . LYS A 1 226 ? -8.053 5.933 5.315 1.00 97.12 226 LYS A N 1
ATOM 1809 C CA . LYS A 1 226 ? -8.398 7.205 4.674 1.00 97.12 226 LYS A CA 1
ATOM 1810 C C . LYS A 1 226 ? -7.387 7.600 3.607 1.00 97.12 226 LYS A C 1
ATOM 1812 O O . LYS A 1 226 ? -6.197 7.315 3.699 1.00 97.12 226 LYS A O 1
ATOM 1817 N N . TYR A 1 227 ? -7.880 8.330 2.616 1.00 95.56 227 TYR A N 1
ATOM 1818 C CA . TYR A 1 227 ? -7.056 9.123 1.719 1.00 95.56 227 TYR A CA 1
ATOM 1819 C C . TYR A 1 227 ? -6.927 10.543 2.252 1.00 95.56 227 TYR A C 1
ATOM 1821 O O . TYR A 1 227 ? -7.848 11.102 2.846 1.00 95.56 227 TYR A O 1
ATOM 1829 N N . TYR A 1 228 ? -5.763 11.126 2.008 1.00 97.12 228 TYR A N 1
ATOM 1830 C CA . TYR A 1 228 ? -5.372 12.401 2.578 1.00 97.12 228 TYR A CA 1
ATOM 1831 C C . TYR A 1 228 ? -4.841 13.335 1.501 1.00 97.12 228 TYR A C 1
ATOM 1833 O O . TYR A 1 228 ? -4.152 12.925 0.565 1.00 97.12 228 TYR A O 1
ATOM 1841 N N . ASN A 1 229 ? -5.140 14.616 1.669 1.00 96.88 229 ASN A N 1
ATOM 1842 C CA . ASN A 1 229 ? -4.533 15.680 0.892 1.00 96.88 229 ASN A CA 1
ATOM 1843 C C . ASN A 1 229 ? -3.158 16.022 1.467 1.00 96.88 229 ASN A C 1
ATOM 1845 O O . ASN A 1 229 ? -2.916 15.925 2.675 1.00 96.88 229 ASN A O 1
ATOM 1849 N N . TYR A 1 230 ? -2.272 16.497 0.600 1.00 94.75 230 TYR A N 1
ATOM 1850 C CA . TYR A 1 230 ? -1.028 17.113 1.033 1.00 94.75 230 TYR A CA 1
ATOM 1851 C C . TYR A 1 230 ? -1.209 18.610 1.201 1.00 94.75 230 TYR A C 1
ATOM 1853 O O . TYR A 1 230 ? -1.799 19.274 0.351 1.00 94.75 230 TYR A O 1
ATOM 1861 N N . GLU A 1 231 ? -0.675 19.132 2.295 1.00 93.62 231 GLU A N 1
ATOM 1862 C CA . GLU A 1 231 ? -0.561 20.567 2.486 1.00 93.62 231 GLU A CA 1
ATOM 1863 C C . GLU A 1 231 ? 0.662 21.092 1.720 1.00 93.62 231 GLU A C 1
ATOM 1865 O O . GLU A 1 231 ? 1.663 20.386 1.550 1.00 93.62 231 GLU A O 1
ATOM 1870 N N . PHE A 1 232 ? 0.576 22.329 1.238 1.00 93.12 232 PHE A N 1
ATOM 1871 C CA . PHE A 1 232 ? 1.652 23.006 0.524 1.00 93.12 232 PHE A CA 1
ATOM 1872 C C . PHE A 1 232 ? 1.993 24.304 1.245 1.00 93.12 232 PHE A C 1
ATOM 1874 O O . PHE A 1 232 ? 1.113 25.085 1.608 1.00 93.12 232 PHE A O 1
ATOM 1881 N N . ASP A 1 233 ? 3.286 24.535 1.433 1.00 92.00 233 ASP A N 1
ATOM 1882 C CA . ASP A 1 233 ? 3.801 25.780 1.974 1.00 92.00 233 ASP A CA 1
ATOM 1883 C C . ASP A 1 233 ? 3.452 26.930 1.017 1.00 92.00 233 ASP A C 1
ATOM 1885 O O . ASP A 1 233 ? 3.815 26.917 -0.161 1.00 92.00 233 ASP A O 1
ATOM 1889 N N . LYS A 1 234 ? 2.724 27.928 1.526 1.00 90.44 234 LYS A N 1
ATOM 1890 C CA . LYS A 1 234 ? 2.176 29.027 0.716 1.00 90.44 234 LYS A CA 1
ATOM 1891 C C . LYS A 1 234 ? 3.248 29.947 0.128 1.00 90.44 234 LYS A C 1
ATOM 1893 O O . LYS A 1 234 ? 2.976 30.635 -0.849 1.00 90.44 234 LYS A O 1
ATOM 1898 N N . THR A 1 235 ? 4.440 29.972 0.716 1.00 92.12 235 THR A N 1
ATOM 1899 C CA . THR A 1 235 ? 5.535 30.858 0.304 1.00 92.12 235 THR A CA 1
ATOM 1900 C C . THR A 1 235 ? 6.391 30.200 -0.772 1.00 92.12 235 THR A C 1
ATOM 1902 O O . THR A 1 235 ? 6.791 30.835 -1.742 1.00 92.12 235 THR A O 1
ATOM 1905 N N . THR A 1 236 ? 6.687 28.915 -0.599 1.00 93.44 236 THR A N 1
ATOM 1906 C CA . THR A 1 236 ? 7.608 28.156 -1.453 1.00 93.44 236 THR A CA 1
ATOM 1907 C C . THR A 1 236 ? 6.893 27.302 -2.497 1.00 93.44 236 THR A C 1
ATOM 1909 O O . THR A 1 236 ? 7.541 26.813 -3.421 1.00 93.44 236 THR A O 1
ATOM 1912 N N . GLY A 1 237 ? 5.585 27.073 -2.338 1.00 92.44 237 GLY A N 1
ATOM 1913 C CA . GLY A 1 237 ? 4.793 26.161 -3.165 1.00 92.44 237 GLY A CA 1
ATOM 1914 C C . GLY A 1 237 ? 5.180 24.689 -2.998 1.00 92.44 237 GLY A C 1
ATOM 1915 O O . GLY A 1 237 ? 4.738 23.842 -3.774 1.00 92.44 237 GLY A O 1
ATOM 1916 N N . LYS A 1 238 ? 6.034 24.359 -2.021 1.00 93.38 238 LYS A N 1
ATOM 1917 C CA . LYS A 1 238 ? 6.507 22.992 -1.797 1.00 93.38 238 LYS A CA 1
ATOM 1918 C C . LYS A 1 238 ? 5.543 22.233 -0.900 1.00 93.38 238 LYS A C 1
ATOM 1920 O O . LYS A 1 238 ? 5.014 22.773 0.066 1.00 93.38 238 LYS A O 1
ATOM 1925 N N . ARG A 1 239 ? 5.361 20.948 -1.200 1.00 92.81 239 ARG A N 1
ATOM 1926 C CA . ARG A 1 239 ? 4.613 20.025 -0.346 1.00 92.81 239 ARG A CA 1
ATOM 1927 C C . ARG A 1 239 ? 5.239 19.971 1.050 1.00 92.81 239 ARG A C 1
ATOM 1929 O O . ARG A 1 239 ? 6.449 19.773 1.174 1.00 92.81 239 ARG A O 1
ATOM 1936 N N . ILE A 1 240 ? 4.407 20.095 2.078 1.00 92.69 240 ILE A N 1
ATOM 1937 C CA . ILE A 1 240 ? 4.807 19.908 3.470 1.00 92.69 240 ILE A CA 1
ATOM 1938 C C . ILE A 1 240 ? 5.144 18.432 3.682 1.00 92.69 240 ILE A C 1
ATOM 1940 O O . ILE A 1 240 ? 4.405 17.526 3.285 1.00 92.69 240 ILE A O 1
ATOM 1944 N N . PHE A 1 241 ? 6.317 18.194 4.262 1.00 92.31 241 PHE A N 1
ATOM 1945 C CA . PHE A 1 241 ? 6.800 16.852 4.537 1.00 92.31 241 PHE A CA 1
ATOM 1946 C C . PHE A 1 241 ? 6.011 16.228 5.689 1.00 92.31 241 PHE A C 1
ATOM 1948 O O . PHE A 1 241 ? 5.925 16.803 6.772 1.00 92.31 241 PHE A O 1
ATOM 1955 N N . VAL A 1 242 ? 5.489 15.024 5.461 1.00 93.06 242 VAL A N 1
ATOM 1956 C CA . VAL A 1 242 ? 4.799 14.233 6.481 1.00 93.06 242 VAL A CA 1
ATOM 1957 C C . VAL A 1 242 ? 5.743 13.108 6.900 1.00 93.06 242 VAL A C 1
ATOM 1959 O O . VAL A 1 242 ? 6.020 12.219 6.092 1.00 93.06 242 VAL A O 1
ATOM 1962 N N . PRO A 1 243 ? 6.280 13.132 8.129 1.00 92.50 243 PRO A N 1
ATOM 1963 C CA . PRO A 1 243 ? 7.228 12.121 8.561 1.00 92.50 243 PRO A CA 1
ATOM 1964 C C . PRO A 1 243 ? 6.524 10.792 8.831 1.00 92.50 243 PRO A C 1
ATOM 1966 O O . PRO A 1 243 ? 5.479 10.771 9.490 1.00 92.50 243 PRO A O 1
ATOM 1969 N N . LYS A 1 244 ? 7.178 9.696 8.420 1.00 93.44 244 LYS A N 1
ATOM 1970 C CA . LYS A 1 244 ? 6.872 8.319 8.842 1.00 93.44 244 LYS A CA 1
ATOM 1971 C C . LYS A 1 244 ? 5.416 7.920 8.575 1.00 93.44 244 LYS A C 1
ATOM 1973 O O . LYS A 1 244 ? 4.744 7.427 9.479 1.00 93.44 244 LYS A O 1
ATOM 1978 N N . ILE A 1 245 ? 4.922 8.185 7.362 1.00 95.06 245 ILE A N 1
ATOM 1979 C CA . ILE A 1 245 ? 3.528 7.904 6.987 1.00 95.06 245 ILE A CA 1
ATOM 1980 C C . ILE A 1 245 ? 3.207 6.436 7.256 1.00 95.06 245 ILE A C 1
ATOM 1982 O O . ILE A 1 245 ? 2.224 6.137 7.923 1.00 95.06 245 ILE A O 1
ATOM 1986 N N . GLU A 1 246 ? 4.067 5.535 6.807 1.00 95.12 246 GLU A N 1
ATOM 1987 C CA . GLU A 1 246 ? 3.863 4.096 6.872 1.00 95.12 246 GLU A CA 1
ATOM 1988 C C . GLU A 1 246 ? 3.831 3.620 8.332 1.00 95.12 246 GLU A C 1
ATOM 1990 O O . GLU A 1 246 ? 2.894 2.946 8.736 1.00 95.12 246 GLU A O 1
ATOM 1995 N N . GLU A 1 247 ? 4.766 4.064 9.178 1.00 95.25 247 GLU A N 1
ATOM 1996 C CA . GLU A 1 247 ? 4.793 3.698 10.608 1.00 95.25 247 GLU A CA 1
ATOM 1997 C C . GLU A 1 247 ? 3.611 4.274 11.410 1.00 95.25 247 GLU A C 1
ATOM 1999 O O . GLU A 1 247 ? 3.226 3.721 12.438 1.00 95.25 247 GLU A O 1
ATOM 2004 N N . ARG A 1 248 ? 3.060 5.418 10.988 1.00 97.25 248 ARG A N 1
ATOM 2005 C CA . ARG A 1 248 ? 1.975 6.115 11.700 1.00 97.25 248 ARG A CA 1
ATOM 2006 C C . ARG A 1 248 ? 0.587 5.766 11.173 1.00 97.25 248 ARG A C 1
ATOM 2008 O O . ARG A 1 248 ? -0.392 6.094 11.842 1.00 97.25 248 ARG A O 1
ATOM 2015 N N . SER A 1 249 ? 0.505 5.132 10.006 1.00 97.62 249 SER A N 1
ATOM 2016 C CA . SER A 1 249 ? -0.745 4.693 9.388 1.00 97.62 249 SER A CA 1
ATOM 2017 C C . SER A 1 249 ? -1.210 3.406 10.043 1.00 97.62 249 SER A C 1
ATOM 2019 O O . SER A 1 249 ? -0.671 2.333 9.787 1.00 97.62 249 SER A O 1
ATOM 2021 N N . ILE A 1 250 ? -2.185 3.522 10.936 1.00 97.88 250 ILE A N 1
ATOM 2022 C CA . ILE A 1 250 ? -2.683 2.416 11.754 1.00 97.88 250 ILE A CA 1
ATOM 2023 C C . ILE A 1 250 ? -4.210 2.457 11.716 1.00 97.88 250 ILE A C 1
ATOM 2025 O O . ILE A 1 250 ? -4.828 3.520 11.616 1.00 97.88 250 ILE A O 1
ATOM 2029 N N . ALA A 1 251 ? -4.832 1.284 11.742 1.00 98.06 251 ALA A N 1
ATOM 2030 C CA . ALA A 1 251 ? -6.267 1.149 11.895 1.00 98.06 251 ALA A CA 1
ATOM 2031 C C . ALA A 1 251 ? -6.709 1.892 13.165 1.00 98.06 251 ALA A C 1
ATOM 2033 O O . ALA A 1 251 ? -6.128 1.744 14.246 1.00 98.06 251 ALA A O 1
ATOM 2034 N N . THR A 1 252 ? -7.738 2.722 13.029 1.00 97.38 252 THR A N 1
ATOM 2035 C CA . THR A 1 252 ? -8.214 3.552 14.136 1.00 97.38 252 THR A CA 1
ATOM 2036 C C . THR A 1 252 ? -8.771 2.683 15.255 1.00 97.38 252 THR A C 1
ATOM 2038 O O . THR A 1 252 ? -9.164 1.535 15.046 1.00 97.38 252 THR A O 1
ATOM 2041 N N . GLU A 1 253 ? -8.904 3.270 16.443 1.00 96.31 253 GLU A N 1
ATOM 2042 C CA . GLU A 1 253 ? -9.625 2.667 17.566 1.00 96.31 253 GLU A CA 1
ATOM 2043 C C . GLU A 1 253 ? -10.951 2.021 17.131 1.00 96.31 253 GLU A C 1
ATOM 2045 O O . GLU A 1 253 ? -11.227 0.859 17.436 1.00 96.31 253 GLU A O 1
ATOM 2050 N N . LYS A 1 254 ? -11.742 2.759 16.343 1.00 95.56 254 LYS A N 1
ATOM 2051 C CA . LYS A 1 254 ? -13.030 2.296 15.830 1.00 95.56 254 LYS A CA 1
ATOM 2052 C C . LYS A 1 254 ? -12.880 1.079 14.919 1.00 95.56 254 LYS A C 1
ATOM 2054 O O . LYS A 1 254 ? -13.677 0.153 15.034 1.00 95.56 254 LYS A O 1
ATOM 2059 N N . ASP A 1 255 ? -11.880 1.047 14.043 1.00 97.25 255 ASP A N 1
ATOM 2060 C CA . ASP A 1 255 ? -11.658 -0.098 13.149 1.00 97.25 255 ASP A CA 1
ATOM 2061 C C . ASP A 1 255 ? -11.228 -1.346 13.912 1.00 97.25 255 ASP A C 1
ATOM 2063 O O . ASP A 1 255 ? -11.652 -2.451 13.576 1.00 97.25 255 ASP A O 1
ATOM 2067 N N . ILE A 1 256 ? -10.426 -1.182 14.965 1.00 96.31 256 ILE A N 1
ATOM 2068 C CA . ILE A 1 256 ? -10.041 -2.293 15.836 1.00 96.31 256 ILE A CA 1
ATOM 2069 C C . ILE A 1 256 ? -11.253 -2.832 16.593 1.00 96.31 256 ILE A C 1
ATOM 2071 O O . ILE A 1 256 ? -11.442 -4.048 16.666 1.00 96.31 256 ILE A O 1
ATOM 2075 N N . MET A 1 257 ? -12.126 -1.951 17.086 1.00 93.81 257 MET A N 1
ATOM 2076 C CA . MET A 1 257 ? -13.396 -2.357 17.693 1.00 93.81 257 MET A CA 1
ATOM 2077 C C . MET A 1 257 ? -14.298 -3.088 16.695 1.00 93.81 257 MET A C 1
ATOM 2079 O O . MET A 1 257 ? -14.888 -4.113 17.037 1.00 93.81 257 MET A O 1
ATOM 2083 N N . ILE A 1 258 ? -14.359 -2.619 15.447 1.00 94.56 258 ILE A N 1
ATOM 2084 C CA . ILE A 1 258 ? -15.065 -3.295 14.353 1.00 94.56 258 ILE A CA 1
ATOM 2085 C C . ILE A 1 258 ? -14.482 -4.690 14.111 1.00 94.56 258 ILE A C 1
ATOM 2087 O O . ILE A 1 258 ? -15.233 -5.661 14.032 1.00 94.56 258 ILE A O 1
ATOM 2091 N N . LEU A 1 259 ? -13.156 -4.809 14.014 1.00 93.81 259 LEU A N 1
ATOM 2092 C CA . LEU A 1 259 ? -12.482 -6.084 13.795 1.00 93.81 259 LEU A CA 1
ATOM 2093 C C . LEU A 1 259 ? -12.786 -7.068 14.930 1.00 93.81 259 LEU A C 1
ATOM 2095 O O . LEU A 1 259 ? -13.168 -8.206 14.658 1.00 93.81 259 LEU A O 1
ATOM 2099 N N . ILE A 1 260 ? -12.678 -6.626 16.186 1.00 91.62 260 ILE A N 1
ATOM 2100 C CA . ILE A 1 260 ? -13.014 -7.430 17.369 1.00 91.62 260 ILE A CA 1
ATOM 2101 C C . ILE A 1 260 ? -14.483 -7.849 17.328 1.00 91.62 260 ILE A C 1
ATOM 2103 O O . ILE A 1 260 ? -14.781 -9.030 17.499 1.00 91.62 260 ILE A O 1
ATOM 2107 N N . TRP A 1 261 ? -15.402 -6.936 17.019 1.00 91.44 261 TRP A N 1
ATOM 2108 C CA . TRP A 1 261 ? -16.822 -7.255 16.893 1.00 91.44 261 TRP A CA 1
ATOM 2109 C C . TRP A 1 261 ? -17.089 -8.312 15.807 1.00 91.44 261 TRP A C 1
ATOM 2111 O O . TRP A 1 261 ? -17.814 -9.281 16.046 1.00 91.44 261 TRP A O 1
ATOM 2121 N N . LEU A 1 262 ? -16.435 -8.200 14.646 1.00 91.12 262 LEU A N 1
ATOM 2122 C CA . LEU A 1 262 ? -16.546 -9.164 13.545 1.00 91.12 262 LEU A CA 1
ATOM 2123 C C . LEU A 1 262 ? -16.041 -10.565 13.917 1.00 91.12 262 LEU A C 1
ATOM 2125 O O . LEU A 1 262 ? -16.512 -11.550 13.343 1.00 91.12 262 LEU A O 1
ATOM 2129 N N . THR A 1 263 ? -15.133 -10.690 14.892 1.00 85.88 263 THR A N 1
ATOM 2130 C CA . THR A 1 263 ? -14.704 -12.011 15.384 1.00 85.88 263 THR A CA 1
ATOM 2131 C C . THR A 1 263 ? -15.815 -12.774 16.102 1.00 85.88 263 THR A C 1
ATOM 2133 O O . THR A 1 263 ? -15.710 -13.994 16.243 1.00 85.88 263 THR A O 1
ATOM 2136 N N . LYS A 1 264 ? -16.872 -12.081 16.556 1.00 84.50 264 LYS A N 1
ATOM 2137 C CA . LYS A 1 264 ? -17.920 -12.633 17.427 1.00 84.50 264 LYS A CA 1
ATOM 2138 C C . LYS A 1 264 ? -17.339 -13.323 18.669 1.00 84.50 264 LYS A C 1
ATOM 2140 O O . LYS A 1 264 ? -17.894 -14.325 19.127 1.00 84.50 264 LYS A O 1
ATOM 2145 N N . ILE A 1 265 ? -16.213 -12.816 19.187 1.00 79.62 265 ILE A N 1
ATOM 2146 C CA . ILE A 1 265 ? -15.626 -13.288 20.443 1.00 79.62 265 ILE A CA 1
ATOM 2147 C C . ILE A 1 265 ? -16.707 -13.262 21.523 1.00 79.62 265 ILE A C 1
ATOM 2149 O O . ILE A 1 265 ? -17.381 -12.254 21.736 1.00 79.62 265 ILE A O 1
ATOM 2153 N N . LYS A 1 266 ? -16.877 -14.403 22.190 1.00 70.75 266 LYS A N 1
ATOM 2154 C CA . LYS A 1 266 ? -17.668 -14.503 23.409 1.00 70.75 266 LYS A CA 1
ATOM 2155 C C . LYS A 1 266 ? -16.710 -14.329 24.574 1.00 70.75 266 LYS A C 1
ATOM 2157 O O . LYS A 1 266 ? -15.776 -15.114 24.709 1.00 70.75 266 LYS A O 1
ATOM 2162 N N . ILE A 1 267 ? -16.938 -13.296 25.369 1.00 66.31 267 ILE A N 1
ATOM 2163 C CA . ILE A 1 267 ? -16.261 -13.112 26.647 1.00 66.31 267 ILE A CA 1
ATOM 2164 C C . ILE A 1 267 ? -17.110 -13.881 27.660 1.00 66.31 267 ILE A C 1
ATOM 2166 O O . ILE A 1 267 ? -18.282 -13.550 27.847 1.00 66.31 267 ILE A O 1
ATOM 2170 N N . SER A 1 268 ? -16.560 -14.974 28.182 1.00 56.06 268 SER A N 1
ATOM 2171 C CA . SER A 1 268 ? -17.174 -15.832 29.202 1.00 56.06 268 SER A CA 1
ATOM 2172 C C . SER A 1 268 ? -16.540 -15.586 30.555 1.00 56.06 268 SER A C 1
ATOM 2174 O O . SER A 1 268 ? -15.290 -15.517 30.559 1.00 56.06 268 SER A O 1
#

Organism: NCBI:txid996

pLDDT: mean 94.12, std 5.26, range [56.06, 98.81]

Foldseek 3Di:
DEAAEDALEEEQQDWDWDWDDPPVPTDTDIDGLLVPADPVQDDPVQDADNDDPDDSVRLVVLLQQLQQQQAWQDPVAPFRHFFADVNDTHGGTDHYDHDPPPHFAYEHEYEYGSEADDDWAALRNYTYAYQYAGWHADPVGIDGDHPVRSSLVRSLSSNQRSLLRLQCVQPNRQCSQCLNVQAFNPPRDGFADPPPDDPVNVVTHHPCVVDGHAAADLDHADASSHDHDFDADPPPRHTDDRPPNSSRHHHDSVSSVSVVVVVVDDDD